Protein AF-0000000071204919 (afdb_homodimer)

Structure (mmCIF, N/CA/C/O backbone):
data_AF-0000000071204919-model_v1
#
loop_
_entity.id
_entity.type
_entity.pdbx_description
1 polymer 'L-ectoine synthase'
#
loop_
_atom_site.group_PDB
_atom_site.id
_atom_site.type_symbol
_atom_site.label_atom_id
_atom_site.label_alt_id
_atom_site.label_comp_id
_atom_site.label_asym_id
_atom_site.label_entity_id
_atom_site.label_seq_id
_atom_site.pdbx_PDB_ins_code
_atom_site.Cartn_x
_atom_site.Cartn_y
_atom_site.Cartn_z
_atom_site.occupancy
_atom_site.B_iso_or_equiv
_atom_site.auth_seq_id
_atom_site.auth_comp_id
_atom_site.auth_asym_id
_atom_site.auth_atom_id
_atom_site.pdbx_PDB_model_num
ATOM 1 N N . MET A 1 1 ? 8.969 9.312 12.5 1 87.88 1 MET A N 1
ATOM 2 C CA . MET A 1 1 ? 8.812 9.508 11.062 1 87.88 1 MET A CA 1
ATOM 3 C C . MET A 1 1 ? 9.93 8.812 10.289 1 87.88 1 MET A C 1
ATOM 5 O O . MET A 1 1 ? 11.094 8.875 10.68 1 87.88 1 MET A O 1
ATOM 9 N N . LYS A 1 2 ? 9.586 8.188 9.188 1 88.88 2 LYS A N 1
ATOM 10 C CA . LYS A 1 2 ? 10.539 7.559 8.281 1 88.88 2 LYS A CA 1
ATOM 11 C C . LYS A 1 2 ? 10.141 7.785 6.824 1 88.88 2 LYS A C 1
ATOM 13 O O . LYS A 1 2 ? 8.961 7.715 6.477 1 88.88 2 LYS A O 1
ATOM 18 N N . SER A 1 3 ? 11.172 8.094 6.016 1 92 3 SER A N 1
ATOM 19 C CA . SER A 1 3 ? 10.938 8.211 4.582 1 92 3 SER A CA 1
ATOM 20 C C . SER A 1 3 ? 11.883 7.305 3.795 1 92 3 SER A C 1
ATOM 22 O O . SER A 1 3 ? 13.047 7.129 4.172 1 92 3 SER A O 1
ATOM 24 N N . ARG A 1 4 ? 11.406 6.723 2.709 1 93.81 4 ARG A N 1
ATOM 25 C CA . ARG A 1 4 ? 12.203 5.875 1.824 1 93.81 4 ARG A CA 1
ATOM 26 C C . ARG A 1 4 ? 11.883 6.16 0.361 1 93.81 4 ARG A C 1
ATOM 28 O O . ARG A 1 4 ? 10.711 6.219 -0.025 1 93.81 4 ARG A O 1
ATOM 35 N N . ILE A 1 5 ? 12.945 6.289 -0.381 1 94.44 5 ILE A N 1
ATOM 36 C CA . ILE A 1 5 ? 12.812 6.473 -1.823 1 94.44 5 ILE A CA 1
ATOM 37 C C . ILE A 1 5 ? 13.172 5.176 -2.543 1 94.44 5 ILE A C 1
ATOM 39 O O . ILE A 1 5 ? 14.281 4.66 -2.389 1 94.44 5 ILE A O 1
ATOM 43 N N . LEU A 1 6 ? 12.234 4.742 -3.357 1 95.62 6 LEU A N 1
ATOM 44 C CA . LEU A 1 6 ? 12.352 3.43 -3.98 1 95.62 6 LEU A CA 1
ATOM 45 C C . LEU A 1 6 ? 13.672 3.303 -4.734 1 95.62 6 LEU A C 1
ATOM 47 O O . LEU A 1 6 ? 14.344 2.271 -4.648 1 95.62 6 LEU A O 1
ATOM 51 N N . SER A 1 7 ? 14.062 4.32 -5.5 1 94.31 7 SER A N 1
ATOM 52 C CA . SER A 1 7 ? 15.227 4.254 -6.383 1 94.31 7 SER A CA 1
ATOM 53 C C . SER A 1 7 ? 16.516 4.074 -5.59 1 94.31 7 SER A C 1
ATOM 55 O O . SER A 1 7 ? 17.547 3.699 -6.148 1 94.31 7 SER A O 1
ATOM 57 N N . GLU A 1 8 ? 16.484 4.359 -4.312 1 95.81 8 GLU A N 1
ATOM 58 C CA . GLU A 1 8 ? 17.672 4.289 -3.48 1 95.81 8 GLU A CA 1
ATOM 59 C C . GLU A 1 8 ? 17.766 2.945 -2.766 1 95.81 8 GLU A C 1
ATOM 61 O O . GLU A 1 8 ? 18.734 2.686 -2.049 1 95.81 8 GLU A O 1
ATOM 66 N N . LEU A 1 9 ? 16.812 2.104 -2.969 1 96.75 9 LEU A N 1
ATOM 67 C CA . LEU A 1 9 ? 16.75 0.825 -2.27 1 96.75 9 LEU A CA 1
ATOM 68 C C . LEU A 1 9 ? 17.281 -0.3 -3.152 1 96.75 9 LEU A C 1
ATOM 70 O O . LEU A 1 9 ? 17.094 -0.281 -4.371 1 96.75 9 LEU A O 1
ATOM 74 N N . PRO A 1 10 ? 17.953 -1.219 -2.568 1 97 10 PRO A N 1
ATOM 75 C CA . PRO A 1 10 ? 18.391 -2.385 -3.342 1 97 10 PRO A CA 1
ATOM 76 C C . PRO A 1 10 ? 17.234 -3.355 -3.633 1 97 10 PRO A C 1
ATOM 78 O O . PRO A 1 10 ? 16.203 -3.318 -2.957 1 97 10 PRO A O 1
ATOM 81 N N . ASP A 1 11 ? 17.438 -4.145 -4.637 1 97.31 11 ASP A N 1
ATOM 82 C CA . ASP A 1 11 ? 16.547 -5.281 -4.84 1 97.31 11 ASP A CA 1
ATOM 83 C C . ASP A 1 11 ? 16.859 -6.406 -3.855 1 97.31 11 ASP A C 1
ATOM 85 O O . ASP A 1 11 ? 18.016 -6.777 -3.676 1 97.31 11 ASP A O 1
ATOM 89 N N . GLU A 1 12 ? 15.867 -6.902 -3.229 1 97.69 12 GLU A N 1
ATOM 90 C CA . GLU A 1 12 ? 16.016 -7.992 -2.27 1 97.69 12 GLU A CA 1
ATOM 91 C C . GLU A 1 12 ? 14.898 -9.023 -2.424 1 97.69 12 GLU A C 1
ATOM 93 O O . GLU A 1 12 ? 13.82 -8.703 -2.936 1 97.69 12 GLU A O 1
ATOM 98 N N . GLN A 1 13 ? 15.227 -10.227 -1.982 1 97.88 13 GLN A N 1
ATOM 99 C CA . GLN A 1 13 ? 14.164 -11.227 -1.915 1 97.88 13 GLN A CA 1
ATOM 100 C C . GLN A 1 13 ? 13.109 -10.844 -0.882 1 97.88 13 GLN A C 1
ATOM 102 O O . GLN A 1 13 ? 13.445 -10.367 0.205 1 97.88 13 GLN A O 1
ATOM 107 N N . LEU A 1 14 ? 11.844 -11.07 -1.226 1 97.88 14 LEU A N 1
ATOM 108 C CA . LEU A 1 14 ? 10.75 -10.695 -0.336 1 97.88 14 LEU A CA 1
ATOM 109 C C . LEU A 1 14 ? 10.398 -11.844 0.607 1 97.88 14 LEU A C 1
ATOM 111 O O . LEU A 1 14 ? 9.539 -12.672 0.293 1 97.88 14 LEU A O 1
ATOM 115 N N . GLY A 1 15 ? 11.031 -11.75 1.775 1 96.12 15 GLY A N 1
ATOM 116 C CA . GLY A 1 15 ? 10.766 -12.781 2.766 1 96.12 15 GLY A CA 1
ATOM 117 C C . GLY A 1 15 ? 11.008 -14.188 2.246 1 96.12 15 GLY A C 1
ATOM 118 O O . GLY A 1 15 ? 12.086 -14.477 1.716 1 96.12 15 GLY A O 1
ATOM 119 N N . GLN A 1 16 ? 9.984 -14.977 2.447 1 96 16 GLN A N 1
ATOM 120 C CA . GLN A 1 16 ? 10.133 -16.375 2.082 1 96 16 GLN A CA 1
ATOM 121 C C . GLN A 1 16 ? 9.609 -16.641 0.673 1 96 16 GLN A C 1
ATOM 123 O O . GLN A 1 16 ? 9.445 -17.797 0.27 1 96 16 GLN A O 1
ATOM 128 N N . THR A 1 17 ? 9.25 -15.625 -0.072 1 96.75 17 THR A N 1
ATOM 129 C CA . THR A 1 17 ? 8.688 -15.797 -1.405 1 96.75 17 THR A CA 1
AT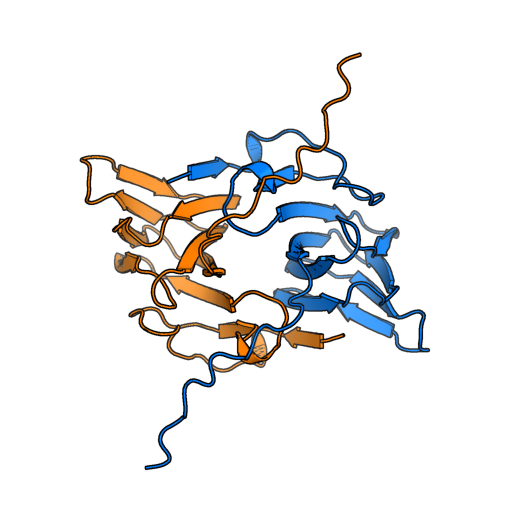OM 130 C C . THR A 1 17 ? 9.789 -15.906 -2.453 1 96.75 17 THR A C 1
ATOM 132 O O . THR A 1 17 ? 10.969 -15.734 -2.137 1 96.75 17 THR A O 1
ATOM 135 N N . THR A 1 18 ? 9.398 -16.156 -3.725 1 96 18 THR A N 1
ATOM 136 C CA . THR A 1 18 ? 10.328 -16.156 -4.852 1 96 18 THR A CA 1
ATOM 137 C C . THR A 1 18 ? 10.406 -14.773 -5.484 1 96 18 THR A C 1
ATOM 139 O O . THR A 1 18 ? 11.148 -14.562 -6.445 1 96 18 THR A O 1
ATOM 142 N N . LEU A 1 19 ? 9.656 -13.867 -4.996 1 97.62 19 LEU A N 1
ATOM 143 C CA . LEU A 1 19 ? 9.641 -12.516 -5.531 1 97.62 19 LEU A CA 1
ATOM 144 C C . LEU A 1 19 ? 10.852 -11.719 -5.043 1 97.62 19 LEU A C 1
ATOM 146 O O . LEU A 1 19 ? 11.336 -11.953 -3.934 1 97.62 19 LEU A O 1
ATOM 150 N N . SER A 1 20 ? 11.25 -10.852 -5.902 1 98 20 SER A N 1
ATOM 151 C CA . SER A 1 20 ? 12.281 -9.883 -5.535 1 98 20 SER A CA 1
ATOM 152 C C . SER A 1 20 ? 11.852 -8.469 -5.895 1 98 20 SER A C 1
ATOM 154 O O . SER A 1 20 ? 11.195 -8.25 -6.914 1 98 20 SER A O 1
ATOM 156 N N . GLY A 1 21 ? 12.234 -7.566 -5.055 1 98.19 21 GLY A N 1
ATOM 157 C CA . GLY A 1 21 ? 11.883 -6.172 -5.266 1 98.19 21 GLY A CA 1
ATOM 158 C C . GLY A 1 21 ? 12.492 -5.238 -4.238 1 98.19 21 GLY A C 1
ATOM 159 O O . GLY A 1 21 ? 13.562 -5.523 -3.691 1 98.19 21 GLY A O 1
ATOM 160 N N . LYS A 1 22 ? 11.977 -4.062 -4.16 1 98.06 22 LYS A N 1
ATOM 161 C CA . LYS A 1 22 ? 12.438 -3.018 -3.25 1 98.06 22 LYS A CA 1
ATOM 162 C C . LYS A 1 22 ? 11.594 -2.984 -1.979 1 98.06 22 LYS A C 1
ATOM 164 O O . LYS A 1 22 ? 10.383 -2.758 -2.037 1 98.06 22 LYS A O 1
ATOM 169 N N . ILE A 1 23 ? 12.258 -3.223 -0.839 1 97.69 23 ILE A N 1
ATOM 170 C CA . ILE A 1 23 ? 11.547 -3.305 0.43 1 97.69 23 ILE A CA 1
ATOM 171 C C . ILE A 1 23 ? 11.406 -1.909 1.035 1 97.69 23 ILE A C 1
ATOM 173 O O . ILE A 1 23 ? 12.414 -1.236 1.289 1 97.69 23 ILE A O 1
ATOM 177 N N . LEU A 1 24 ? 10.188 -1.534 1.206 1 96.75 24 LEU A N 1
ATOM 178 C CA . LEU A 1 24 ? 9.891 -0.193 1.694 1 96.75 24 LEU A CA 1
ATOM 179 C C . LEU A 1 24 ? 9.797 -0.176 3.217 1 96.75 24 LEU A C 1
ATOM 181 O O . LEU A 1 24 ? 10.25 0.774 3.859 1 96.75 24 LEU A O 1
ATOM 185 N N . THR A 1 25 ? 9.18 -1.183 3.814 1 94.12 25 THR A N 1
ATOM 186 C CA . THR A 1 25 ? 9.117 -1.328 5.266 1 94.12 25 THR A CA 1
ATOM 187 C C . THR A 1 25 ? 9.453 -2.758 5.68 1 94.12 25 THR A C 1
ATOM 189 O O . THR A 1 25 ? 9.062 -3.715 5.008 1 94.12 25 THR A O 1
ATOM 192 N N . PHE A 1 26 ? 10.227 -2.797 6.738 1 92.44 26 PHE A N 1
ATOM 193 C CA . PHE A 1 26 ? 10.523 -4.066 7.391 1 92.44 26 PHE A CA 1
ATOM 194 C C . PHE A 1 26 ? 9.656 -4.254 8.633 1 92.44 26 PHE A C 1
ATOM 196 O O . PHE A 1 26 ? 9.203 -3.279 9.227 1 92.44 26 PHE A O 1
ATOM 203 N N . LEU A 1 27 ? 9.438 -5.496 8.953 1 85.69 27 LEU A N 1
ATOM 204 C CA . LEU A 1 27 ? 8.703 -5.734 10.195 1 85.69 27 LEU A CA 1
ATOM 205 C C . LEU A 1 27 ? 9.43 -5.113 11.383 1 85.69 27 LEU A C 1
ATOM 207 O O . LEU A 1 27 ? 8.789 -4.645 12.328 1 85.69 27 LEU A O 1
ATOM 211 N N . GLU A 1 28 ? 10.711 -5.039 11.266 1 85.75 28 GLU A N 1
ATOM 212 C CA . GLU A 1 28 ? 11.547 -4.5 12.336 1 85.75 28 GLU A CA 1
ATOM 213 C C . GLU A 1 28 ? 11.398 -2.984 12.445 1 85.75 28 GLU A C 1
ATOM 215 O O . GLU A 1 28 ? 11.828 -2.383 13.43 1 85.75 28 GLU A O 1
ATOM 220 N N . ASP A 1 29 ? 10.781 -2.354 11.453 1 86.44 29 ASP A N 1
ATOM 221 C CA . ASP A 1 29 ? 10.547 -0.915 11.508 1 86.44 29 ASP A CA 1
ATOM 222 C C . ASP A 1 29 ? 9.469 -0.577 12.539 1 86.44 29 ASP A C 1
ATOM 224 O O . ASP A 1 29 ? 9.242 0.596 12.852 1 86.44 29 ASP A O 1
ATOM 228 N N . ASN A 1 30 ? 8.719 -1.562 13.008 1 82.81 30 ASN A N 1
ATOM 229 C CA . ASN A 1 30 ? 7.699 -1.442 14.047 1 82.81 30 ASN A CA 1
ATOM 230 C C . ASN A 1 30 ? 6.539 -0.559 13.594 1 82.81 30 ASN A C 1
ATOM 232 O O . ASN A 1 30 ? 6.016 0.233 14.383 1 82.81 30 ASN A O 1
ATOM 236 N N . VAL A 1 31 ? 6.277 -0.653 12.297 1 85.62 31 VAL A N 1
ATOM 237 C CA . VAL A 1 31 ? 5.137 0.08 11.758 1 85.62 31 VAL A CA 1
ATOM 238 C C . VAL A 1 31 ? 3.922 -0.844 11.672 1 85.62 31 VAL A C 1
ATOM 240 O O . VAL A 1 31 ? 2.805 -0.388 11.422 1 85.62 31 VAL A O 1
ATOM 243 N N . GLY A 1 32 ? 4.152 -2.115 11.805 1 82.5 32 GLY A N 1
ATOM 244 C CA . GLY A 1 32 ? 3.027 -3.033 11.914 1 82.5 32 GLY A CA 1
ATOM 245 C C . GLY A 1 32 ? 2.82 -3.873 10.664 1 82.5 32 GLY A C 1
ATOM 246 O O . GLY A 1 32 ? 1.934 -4.727 10.625 1 82.5 32 GLY A O 1
ATOM 247 N N . PHE A 1 33 ? 3.6 -3.611 9.68 1 89.75 33 PHE A N 1
ATOM 248 C CA . PHE A 1 33 ? 3.459 -4.387 8.453 1 89.75 33 PHE A CA 1
ATOM 249 C C . PHE A 1 33 ? 4.75 -4.352 7.641 1 89.75 33 PHE A C 1
ATOM 251 O O . PHE A 1 33 ? 5.668 -3.596 7.961 1 89.75 33 PHE A O 1
ATOM 258 N N . PHE A 1 34 ? 4.895 -5.266 6.77 1 93.25 34 PHE A N 1
ATOM 259 C CA . PHE A 1 34 ? 5.914 -5.293 5.723 1 93.25 34 PHE A CA 1
ATOM 260 C C . PHE A 1 34 ? 5.344 -4.789 4.402 1 93.25 34 PHE A C 1
ATOM 262 O O . PHE A 1 34 ? 4.203 -5.105 4.051 1 93.25 34 PHE A O 1
ATOM 269 N N . GLU A 1 35 ? 6.059 -4.047 3.664 1 96.88 35 GLU A N 1
ATOM 270 C CA . GLU A 1 35 ? 5.648 -3.562 2.348 1 96.88 35 GLU A CA 1
ATOM 271 C C . GLU A 1 35 ? 6.82 -3.559 1.371 1 96.88 35 GLU A C 1
ATOM 273 O O . GLU A 1 35 ? 7.93 -3.158 1.727 1 96.88 35 GLU A O 1
ATOM 278 N N . ALA A 1 36 ? 6.586 -3.936 0.14 1 98.25 36 ALA A N 1
ATOM 279 C CA . ALA A 1 36 ? 7.598 -3.92 -0.913 1 98.25 36 ALA A CA 1
ATOM 280 C C . ALA A 1 36 ? 6.965 -3.656 -2.277 1 98.25 36 ALA A C 1
ATOM 282 O O . ALA A 1 36 ? 5.789 -3.957 -2.49 1 98.25 36 ALA A O 1
ATOM 283 N N . GLN A 1 37 ? 7.703 -3.057 -3.113 1 98.12 37 GLN A N 1
ATOM 284 C CA . GLN A 1 37 ? 7.328 -2.959 -4.52 1 98.12 37 GLN A CA 1
ATOM 285 C C . GLN A 1 37 ? 8.133 -3.934 -5.375 1 98.12 37 GLN A C 1
ATOM 287 O O . GLN A 1 37 ? 9.336 -4.109 -5.152 1 98.12 37 GLN A O 1
ATOM 292 N N . PHE A 1 38 ? 7.523 -4.551 -6.352 1 98.44 38 PHE A N 1
ATOM 293 C CA . PHE A 1 38 ? 8.234 -5.434 -7.27 1 98.44 38 PHE A CA 1
ATOM 294 C C . PHE A 1 38 ? 7.676 -5.312 -8.68 1 98.44 38 PHE A C 1
ATOM 296 O O . PHE A 1 38 ? 6.555 -4.836 -8.875 1 98.44 38 PHE A O 1
ATOM 303 N N . LEU A 1 39 ? 8.484 -5.68 -9.617 1 98.12 39 LEU A N 1
ATOM 304 C CA . LEU A 1 39 ? 8.156 -5.602 -11.031 1 98.12 39 L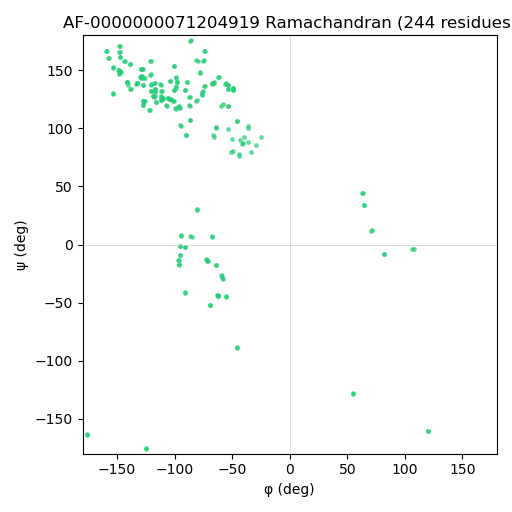EU A CA 1
ATOM 305 C C . LEU A 1 39 ? 8.141 -6.988 -11.664 1 98.12 39 LEU A C 1
ATOM 307 O O . LEU A 1 39 ? 9.023 -7.805 -11.406 1 98.12 39 LEU A O 1
ATOM 311 N N . LEU A 1 40 ? 7.098 -7.23 -12.375 1 98.44 40 LEU A N 1
ATOM 312 C CA . LEU A 1 40 ? 7.035 -8.43 -13.203 1 98.44 40 LEU A CA 1
ATOM 313 C C . LEU A 1 40 ? 7.105 -8.07 -14.688 1 98.44 40 LEU A C 1
ATOM 315 O O . LEU A 1 40 ? 6.32 -7.25 -15.164 1 98.44 40 LEU A O 1
ATOM 319 N N . GLU A 1 41 ? 8.055 -8.688 -15.359 1 98.31 41 GLU A N 1
ATOM 320 C CA . GLU A 1 41 ? 8.102 -8.523 -16.812 1 98.31 41 GLU A CA 1
ATOM 321 C C . GLU A 1 41 ? 7.102 -9.453 -17.5 1 98.31 41 GLU A C 1
ATOM 323 O O . GLU A 1 41 ? 6.723 -10.484 -16.938 1 98.31 41 GLU A O 1
ATOM 328 N N . LYS A 1 42 ? 6.816 -9.023 -18.688 1 98.38 42 LYS A N 1
ATOM 329 C CA . LYS A 1 42 ? 5.891 -9.844 -19.469 1 98.38 42 LYS A CA 1
ATOM 330 C C . LYS A 1 42 ? 6.312 -11.312 -19.453 1 98.38 42 LYS A C 1
ATOM 332 O O . LYS A 1 42 ? 7.496 -11.625 -19.594 1 98.38 42 LYS A O 1
ATOM 337 N N . ASP A 1 43 ? 5.363 -12.195 -19.203 1 98.38 43 ASP A N 1
ATOM 338 C CA . ASP A 1 43 ? 5.449 -13.648 -19.281 1 98.38 43 ASP A CA 1
ATOM 339 C C . ASP A 1 43 ? 6.074 -14.227 -18.016 1 98.38 43 ASP A C 1
ATOM 341 O O . ASP A 1 43 ? 6.125 -15.445 -17.828 1 98.38 43 ASP A O 1
ATOM 345 N N . GLN A 1 44 ? 6.59 -13.414 -17.125 1 98.12 44 GLN A N 1
ATOM 346 C CA . GLN A 1 44 ? 7.07 -13.922 -15.836 1 98.12 44 GLN A CA 1
ATOM 347 C C . GLN A 1 44 ? 5.914 -14.43 -14.977 1 98.12 44 GLN A C 1
ATOM 349 O O . GLN A 1 44 ? 4.848 -13.812 -14.938 1 98.12 44 GLN A O 1
ATOM 354 N N . SER A 1 45 ? 6.188 -15.531 -14.344 1 97.75 45 SER A N 1
ATOM 355 C CA . SER A 1 45 ? 5.195 -16.141 -13.469 1 97.75 45 SER A CA 1
ATOM 356 C C . SER A 1 45 ? 5.785 -16.453 -12.094 1 97.75 45 SER A C 1
ATOM 358 O O . SER A 1 45 ? 6.965 -16.781 -11.984 1 97.75 45 SER A O 1
ATOM 360 N N . HIS A 1 46 ? 4.949 -16.312 -11.07 1 97.88 46 HIS A N 1
ATOM 361 C CA . HIS A 1 46 ? 5.352 -16.594 -9.695 1 97.88 46 HIS A CA 1
ATOM 362 C C . HIS A 1 46 ? 4.18 -17.125 -8.883 1 97.88 46 HIS A C 1
ATOM 364 O O . HIS A 1 46 ? 3.023 -16.812 -9.164 1 97.88 46 HIS A O 1
ATOM 370 N N . ASP A 1 47 ? 4.52 -17.953 -7.938 1 96.44 47 ASP A N 1
ATOM 371 C CA . ASP A 1 47 ? 3.539 -18.266 -6.902 1 96.44 47 ASP A CA 1
ATOM 372 C C . ASP A 1 47 ? 3.373 -17.109 -5.926 1 96.44 47 ASP A C 1
ATOM 374 O O . ASP A 1 47 ? 4.355 -16.484 -5.531 1 96.44 47 ASP A O 1
ATOM 378 N N . LEU A 1 48 ? 2.066 -16.844 -5.598 1 97 48 LEU A N 1
ATOM 379 C CA . LEU A 1 48 ? 1.777 -15.875 -4.543 1 97 48 LEU A CA 1
ATOM 380 C C . LEU A 1 48 ? 1.562 -16.578 -3.207 1 97 48 LEU A C 1
ATOM 382 O O . LEU A 1 48 ? 0.519 -17.203 -2.988 1 97 48 LEU A O 1
ATOM 386 N N . THR A 1 49 ? 2.625 -16.484 -2.385 1 96 49 THR A N 1
ATOM 387 C CA . THR A 1 49 ? 2.602 -17.047 -1.033 1 96 49 THR A CA 1
ATOM 388 C C . THR A 1 49 ? 2.867 -15.953 0 1 96 49 THR A C 1
ATOM 390 O O . THR A 1 49 ? 3.383 -14.883 -0.335 1 96 49 THR A O 1
ATOM 393 N N . PRO A 1 50 ? 2.422 -16.219 1.249 1 95.38 50 PRO A N 1
ATOM 394 C CA . PRO A 1 50 ? 2.719 -15.195 2.254 1 95.38 50 PRO A CA 1
ATOM 395 C C . PRO A 1 50 ? 4.203 -14.844 2.316 1 95.38 50 PRO A C 1
ATOM 397 O O . PRO A 1 50 ? 5.059 -15.727 2.244 1 95.38 50 PRO A O 1
ATOM 400 N N . VAL A 1 51 ? 4.484 -13.508 2.418 1 96.25 51 VAL A N 1
ATOM 401 C CA . VAL A 1 51 ? 5.867 -13.07 2.568 1 96.25 51 VAL A CA 1
ATOM 402 C C . VAL A 1 51 ? 6.449 -13.625 3.865 1 96.25 51 VAL A C 1
ATOM 404 O O . VAL A 1 51 ? 7.613 -14.031 3.906 1 96.25 51 VAL A O 1
ATOM 407 N N . TYR A 1 52 ? 5.672 -13.555 4.879 1 94.44 52 TYR A N 1
ATOM 408 C CA . TYR A 1 52 ? 5.973 -14.164 6.168 1 94.44 52 TYR A CA 1
ATOM 409 C C . TYR A 1 52 ? 4.895 -15.164 6.562 1 94.44 52 TYR A C 1
ATOM 411 O O . TYR A 1 52 ? 3.711 -14.953 6.293 1 94.44 52 TYR A O 1
ATOM 419 N N . GLN A 1 53 ? 5.344 -16.172 7.219 1 93.5 53 GLN A N 1
ATOM 420 C CA . GLN A 1 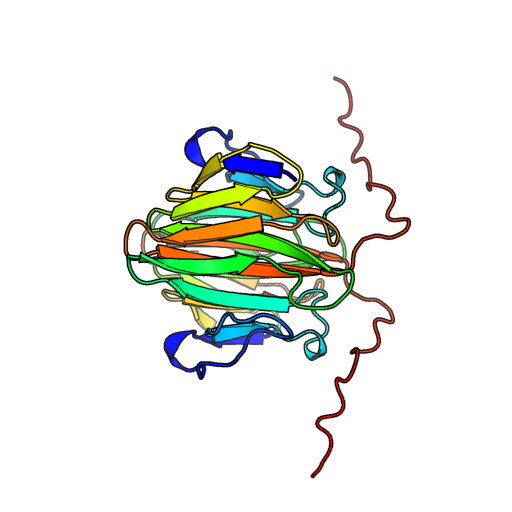53 ? 4.414 -17.234 7.613 1 93.5 53 GLN A CA 1
ATOM 421 C C . GLN A 1 53 ? 3.227 -16.656 8.383 1 93.5 53 GLN A C 1
ATOM 423 O O . GLN A 1 53 ? 3.398 -15.805 9.258 1 93.5 53 GLN A O 1
ATOM 428 N N . ASP A 1 54 ? 1.97 -17.047 8.07 1 91.56 54 ASP A N 1
ATOM 429 C CA . ASP A 1 54 ? 0.701 -16.766 8.727 1 91.56 54 ASP A CA 1
ATOM 430 C C . ASP A 1 54 ? 0.298 -15.297 8.523 1 91.56 54 ASP A C 1
ATOM 432 O O . ASP A 1 54 ? -0.562 -14.781 9.242 1 91.56 54 ASP A O 1
ATOM 436 N N . HIS A 1 55 ? 0.977 -14.68 7.648 1 93.31 55 HIS A N 1
ATOM 437 C CA . HIS A 1 55 ? 0.593 -13.312 7.312 1 93.31 55 HIS A CA 1
ATOM 438 C C . HIS A 1 55 ? -0.421 -13.289 6.176 1 93.31 55 HIS A C 1
ATOM 440 O O . HIS A 1 55 ? -0.332 -14.086 5.242 1 93.31 55 HIS A O 1
ATOM 446 N N . ASN A 1 56 ? -1.431 -12.391 6.285 1 92.88 56 ASN A N 1
ATOM 447 C CA . ASN A 1 56 ? -2.143 -12 5.074 1 92.88 56 ASN A CA 1
ATOM 448 C C . ASN A 1 56 ? -1.213 -11.312 4.074 1 92.88 56 ASN A C 1
ATOM 450 O O . ASN A 1 56 ? -0.267 -10.633 4.469 1 92.88 56 ASN A O 1
ATOM 454 N N . HIS A 1 57 ? -1.411 -11.531 2.834 1 95.19 57 HIS A N 1
ATOM 455 C CA . HIS A 1 57 ? -0.619 -10.867 1.805 1 95.19 57 HIS A CA 1
ATOM 456 C C . HIS A 1 57 ? -1.514 -10.195 0.772 1 95.19 57 HIS A C 1
ATOM 458 O O . HIS A 1 57 ? -2.316 -10.852 0.111 1 95.19 57 HIS A O 1
ATOM 464 N N . ILE A 1 58 ? -1.369 -8.883 0.638 1 96 58 ILE A N 1
ATOM 465 C CA . ILE A 1 58 ? -2.236 -8.008 -0.142 1 96 58 ILE A CA 1
ATOM 466 C C . ILE A 1 58 ? -1.436 -7.363 -1.271 1 96 58 ILE A C 1
ATOM 468 O O . ILE A 1 58 ? -0.368 -6.789 -1.036 1 96 58 ILE A O 1
ATOM 472 N N . TYR A 1 59 ? -1.923 -7.477 -2.48 1 97.5 59 TYR A N 1
ATOM 473 C CA . TYR A 1 59 ? -1.254 -6.945 -3.664 1 97.5 59 TYR A CA 1
ATOM 474 C C . TYR A 1 59 ? -2.039 -5.781 -4.258 1 97.5 59 TYR A C 1
ATOM 476 O O . TYR A 1 59 ? -3.271 -5.824 -4.316 1 97.5 59 TYR A O 1
ATOM 484 N N . TYR A 1 60 ? -1.402 -4.789 -4.527 1 97.75 60 TYR A N 1
ATOM 485 C CA . TYR A 1 60 ? -1.969 -3.674 -5.277 1 97.75 60 TYR A CA 1
ATOM 486 C C . TYR A 1 60 ? -1.251 -3.494 -6.613 1 97.75 60 TYR A C 1
ATOM 488 O O . TYR A 1 60 ? -0.031 -3.314 -6.648 1 97.75 60 TYR A O 1
ATOM 496 N N . CYS A 1 61 ? -1.952 -3.539 -7.711 1 98.06 61 CYS A N 1
ATOM 497 C CA . CYS A 1 61 ? -1.396 -3.311 -9.039 1 98.06 61 CYS A CA 1
ATOM 498 C C . CYS A 1 61 ? -1.394 -1.825 -9.383 1 98.06 61 CYS A C 1
ATOM 500 O O . CYS A 1 61 ? -2.447 -1.24 -9.633 1 98.06 61 CYS A O 1
ATOM 502 N N . ILE A 1 62 ? -0.238 -1.276 -9.367 1 96.62 62 ILE A N 1
ATOM 503 C CA . ILE A 1 62 ? -0.105 0.137 -9.703 1 96.62 62 ILE A CA 1
ATOM 504 C C . ILE A 1 62 ? -0.381 0.343 -11.188 1 96.62 62 ILE A C 1
ATOM 506 O O . ILE A 1 62 ? -1.185 1.2 -11.562 1 96.62 62 ILE A O 1
ATOM 510 N N . ASN A 1 63 ? 0.276 -0.395 -11.953 1 96.12 63 ASN A N 1
ATOM 511 C CA . ASN A 1 63 ? 0.079 -0.392 -13.398 1 96.12 63 ASN A CA 1
ATOM 512 C C . ASN A 1 63 ? 0.468 -1.73 -14.016 1 96.12 63 ASN A C 1
ATOM 514 O O . ASN A 1 63 ? 1.357 -2.418 -13.516 1 96.12 63 ASN A O 1
ATOM 518 N N . GLY A 1 64 ? -0.188 -2.023 -15.133 1 97.81 64 GLY A N 1
ATOM 519 C CA . GLY A 1 64 ? 0.111 -3.236 -15.875 1 97.81 64 GLY A CA 1
ATOM 520 C C . GLY A 1 64 ? -1.085 -4.16 -16.016 1 97.81 64 GLY A C 1
ATOM 521 O O . GLY A 1 64 ? -2.229 -3.701 -16.047 1 97.81 64 GLY A O 1
ATOM 522 N N . LYS A 1 65 ? -0.742 -5.406 -16.312 1 98.44 65 LYS A N 1
ATOM 523 C CA . LYS A 1 65 ? -1.733 -6.453 -16.547 1 98.44 65 LYS A CA 1
ATOM 524 C C . LYS A 1 65 ? -1.163 -7.832 -16.234 1 98.44 65 LYS A C 1
ATOM 526 O O . LYS A 1 65 ? -0.067 -8.172 -16.672 1 98.44 65 LYS A O 1
ATOM 531 N N . ALA A 1 66 ? -1.938 -8.57 -15.43 1 98.44 66 ALA A N 1
ATOM 532 C CA . ALA A 1 66 ? -1.47 -9.906 -15.062 1 98.44 66 ALA A CA 1
ATOM 533 C C . ALA A 1 66 ? -2.643 -10.859 -14.859 1 98.44 66 ALA A C 1
ATOM 535 O O . ALA A 1 66 ? -3.725 -10.438 -14.438 1 98.44 66 ALA A O 1
ATOM 536 N N . SER A 1 67 ? -2.402 -12.062 -15.172 1 97.5 67 SER A N 1
ATOM 537 C CA . SER A 1 67 ? -3.367 -13.117 -14.883 1 97.5 67 SER A CA 1
ATOM 538 C C . SER A 1 67 ? -3.1 -13.742 -13.516 1 97.5 67 SER A C 1
ATOM 540 O O . SER A 1 67 ? -1.952 -14.039 -13.18 1 97.5 67 SER A O 1
ATOM 542 N N . VAL A 1 68 ? -4.199 -13.906 -12.695 1 97.06 68 VAL A N 1
ATOM 543 C CA . VAL A 1 68 ? -4.082 -14.547 -11.391 1 97.06 68 VAL A CA 1
ATOM 544 C C . VAL A 1 68 ? -4.949 -15.805 -11.344 1 97.06 68 VAL A C 1
ATOM 546 O O . VAL A 1 68 ? -6.125 -15.766 -11.703 1 97.06 68 VAL A O 1
ATOM 549 N N . LYS A 1 69 ? -4.34 -16.859 -10.961 1 95.69 69 LYS A N 1
ATOM 550 C CA . LYS A 1 69 ? -5.047 -18.109 -10.758 1 95.69 69 LYS A CA 1
ATOM 551 C C . LYS A 1 69 ? -5.082 -18.5 -9.281 1 95.69 69 LYS A C 1
ATOM 553 O O . LYS A 1 69 ? -4.043 -18.547 -8.625 1 95.69 69 LYS A O 1
ATOM 558 N N . ILE A 1 70 ? -6.379 -18.797 -8.789 1 91.38 70 ILE A N 1
ATOM 559 C CA . ILE A 1 70 ? -6.535 -19.234 -7.406 1 91.38 70 ILE A CA 1
ATOM 560 C C . ILE A 1 70 ? -6.602 -20.75 -7.355 1 91.38 70 ILE A C 1
ATOM 562 O O . ILE A 1 70 ? -7.414 -21.375 -8.047 1 91.38 70 ILE A O 1
ATOM 566 N N . ASP A 1 71 ? -5.66 -21.391 -6.688 1 82 71 ASP A N 1
ATOM 567 C CA . ASP A 1 71 ? -5.523 -22.859 -6.695 1 82 71 ASP A CA 1
ATOM 568 C C . ASP A 1 71 ? -6.754 -23.516 -6.094 1 82 71 ASP A C 1
ATOM 570 O O . ASP A 1 71 ? -7.215 -24.547 -6.59 1 82 71 ASP A O 1
ATOM 574 N N . GLN A 1 72 ? -7.289 -23.078 -5.023 1 68.31 72 GLN A N 1
ATOM 575 C CA . GLN A 1 72 ? -8.422 -23.781 -4.43 1 68.31 72 GLN A CA 1
ATOM 576 C C . GLN A 1 72 ? -9.656 -23.688 -5.328 1 68.31 72 GLN A C 1
ATOM 578 O O . GLN A 1 72 ? -10.641 -24.391 -5.098 1 68.31 72 GLN A O 1
ATOM 583 N N . GLY A 1 73 ? -9.406 -23.125 -6.5 1 65.94 73 GLY A N 1
ATOM 584 C CA . GLY A 1 73 ? -10.547 -23.062 -7.402 1 65.94 73 GLY A CA 1
ATOM 585 C C . GLY A 1 73 ? -10.148 -22.891 -8.852 1 65.94 73 GLY A C 1
ATOM 586 O O . GLY A 1 73 ? -8.984 -23.047 -9.211 1 65.94 73 GLY A O 1
ATOM 587 N N . ASP A 1 74 ? -11.031 -23.094 -9.672 1 67.62 74 ASP A N 1
ATOM 588 C CA . ASP A 1 74 ? -10.867 -22.859 -11.102 1 67.62 74 ASP A CA 1
ATOM 589 C C . ASP A 1 74 ? -11.039 -21.375 -11.43 1 67.62 74 ASP A C 1
ATOM 591 O O . ASP A 1 74 ? -11.328 -21.016 -12.57 1 67.62 74 ASP A O 1
ATOM 595 N N . ASN A 1 75 ? -10.688 -20.594 -10.453 1 85.19 75 ASN A N 1
ATOM 596 C CA . ASN A 1 75 ? -10.945 -19.188 -10.695 1 85.19 75 ASN A CA 1
ATOM 597 C C . ASN A 1 75 ? -9.695 -18.453 -11.164 1 85.19 75 ASN A C 1
ATOM 599 O O . ASN A 1 75 ? -8.617 -18.625 -10.602 1 85.19 75 ASN A O 1
ATOM 603 N N . GLN A 1 76 ? -9.836 -18 -12.344 1 91.12 76 GLN A N 1
ATOM 604 C CA . GLN A 1 76 ? -8.82 -17.125 -12.938 1 91.12 76 GLN A CA 1
ATOM 605 C C . GLN A 1 76 ? -9.398 -15.75 -13.25 1 91.12 76 GLN A C 1
ATOM 607 O O . GLN A 1 76 ? -10.531 -15.633 -13.719 1 91.12 76 GLN A O 1
ATOM 612 N N . PHE A 1 77 ? -8.625 -14.758 -12.969 1 93.5 77 PHE A N 1
ATOM 613 C CA . PHE A 1 77 ? -9.047 -13.406 -13.305 1 93.5 77 PHE A CA 1
ATOM 614 C C . PHE A 1 77 ? -7.848 -12.539 -13.664 1 93.5 77 PHE A C 1
ATOM 616 O O . PHE A 1 77 ? -6.699 -12.938 -13.453 1 93.5 77 PHE A O 1
ATOM 623 N N . THR A 1 78 ? -8.164 -11.406 -14.258 1 96 78 THR A N 1
ATOM 624 C CA . THR A 1 78 ? -7.125 -10.492 -14.711 1 96 78 THR A CA 1
ATOM 625 C C . THR A 1 78 ? -6.996 -9.312 -13.75 1 96 78 THR A C 1
ATOM 627 O O . THR A 1 78 ? -7.992 -8.68 -13.398 1 96 78 THR A O 1
ATOM 630 N N . LEU A 1 79 ? -5.805 -9.133 -13.281 1 96.38 79 LEU A N 1
ATOM 631 C CA . LEU A 1 79 ? -5.449 -7.949 -12.508 1 96.38 79 LEU A CA 1
ATOM 632 C C . LEU A 1 79 ? -5 -6.816 -13.422 1 96.38 79 LEU A C 1
ATOM 634 O O . LEU A 1 79 ? -4.145 -7.012 -14.289 1 96.38 79 LEU A O 1
ATOM 638 N N . THR A 1 80 ? -5.621 -5.621 -13.273 1 96.81 80 THR A N 1
ATOM 639 C CA . THR A 1 80 ? -5.273 -4.465 -14.094 1 96.81 80 THR A CA 1
ATOM 640 C C . THR A 1 80 ? -4.902 -3.273 -13.219 1 96.81 80 THR A C 1
ATOM 642 O O . THR A 1 80 ? -4.801 -3.404 -11.992 1 96.81 80 THR A O 1
ATOM 645 N N . ASP A 1 81 ? -4.645 -2.096 -13.812 1 96.12 81 ASP A N 1
ATOM 646 C CA . ASP A 1 81 ? -4.262 -0.897 -13.07 1 96.12 81 ASP A CA 1
ATOM 647 C C . ASP A 1 81 ? -5.211 -0.646 -11.898 1 96.12 81 ASP A C 1
ATOM 649 O O . ASP A 1 81 ? -6.43 -0.753 -12.055 1 96.12 81 ASP A O 1
ATOM 653 N N . ASN A 1 82 ? -4.559 -0.349 -10.828 1 95.94 82 ASN A N 1
ATOM 654 C CA . ASN A 1 82 ? -5.328 0.138 -9.688 1 95.94 82 ASN A CA 1
ATOM 655 C C . ASN A 1 82 ? -6.305 -0.92 -9.18 1 95.94 82 ASN A C 1
ATOM 657 O O . ASN A 1 82 ? -7.484 -0.634 -8.969 1 95.94 82 ASN A O 1
ATOM 661 N N . THR A 1 83 ? -5.859 -2.113 -9.07 1 96 83 THR A N 1
ATOM 662 C CA . THR A 1 83 ? -6.629 -3.229 -8.531 1 96 83 THR A CA 1
ATOM 663 C C . THR A 1 83 ? -5.941 -3.822 -7.305 1 96 83 THR A C 1
ATOM 665 O O . THR A 1 83 ? -4.723 -4.008 -7.297 1 96 83 THR A O 1
ATOM 668 N N . LEU A 1 84 ? -6.762 -4.02 -6.234 1 97 84 LEU A N 1
ATOM 669 C CA . LEU A 1 84 ? -6.266 -4.664 -5.023 1 97 84 LEU A CA 1
ATOM 670 C C . LEU A 1 84 ? -6.688 -6.129 -4.973 1 97 84 LEU A C 1
ATOM 672 O O . LEU A 1 84 ? -7.836 -6.457 -5.285 1 97 84 LEU A O 1
ATOM 676 N N . LEU A 1 85 ? -5.738 -6.969 -4.66 1 96.25 85 LEU A N 1
ATOM 677 C CA . LEU A 1 85 ? -5.98 -8.383 -4.398 1 96.25 85 LEU A CA 1
ATOM 678 C C . LEU A 1 85 ? -5.5 -8.766 -3 1 96.25 85 LEU A C 1
ATOM 680 O O . LEU A 1 85 ? -4.312 -8.648 -2.693 1 96.25 85 LEU A O 1
ATOM 684 N N . ALA A 1 86 ? -6.465 -9.164 -2.127 1 94.5 86 ALA A N 1
ATOM 685 C CA . ALA A 1 86 ? -6.133 -9.609 -0.775 1 94.5 86 ALA A CA 1
ATOM 686 C C . ALA A 1 86 ? -6.266 -11.125 -0.647 1 94.5 86 ALA A C 1
ATOM 688 O O . ALA A 1 86 ? -7.297 -11.695 -1.007 1 94.5 86 ALA A O 1
ATOM 689 N N . LEU A 1 87 ? -5.176 -11.695 -0.181 1 93.88 87 LEU A N 1
ATOM 690 C CA . LEU A 1 87 ? -5.141 -13.141 -0.002 1 93.88 87 LEU A CA 1
ATOM 691 C C . LEU A 1 87 ? -4.867 -13.5 1.454 1 93.88 87 LEU A C 1
ATOM 693 O O . LEU A 1 87 ? -4.047 -12.859 2.113 1 93.88 87 LEU A O 1
ATOM 697 N N . SER A 1 88 ? -5.613 -14.531 1.982 1 91.81 88 SER A N 1
ATOM 698 C CA . SER A 1 88 ? -5.34 -15.07 3.312 1 91.81 88 SER A CA 1
ATOM 699 C C . SER A 1 88 ? -4.074 -15.914 3.318 1 91.81 88 SER A C 1
ATOM 701 O O . SER A 1 88 ? -3.574 -16.297 2.26 1 91.81 88 SER A O 1
ATOM 703 N N . PRO A 1 89 ? -3.592 -16.203 4.547 1 92.12 89 PRO A N 1
ATOM 704 C CA . PRO A 1 89 ? -2.361 -16.984 4.637 1 92.12 89 PRO A CA 1
ATOM 705 C C . PRO A 1 89 ? -2.49 -18.359 3.979 1 92.12 89 PRO A C 1
ATOM 707 O O . PRO A 1 89 ? -1.495 -18.922 3.508 1 92.12 89 PRO A O 1
ATOM 710 N N . SER A 1 90 ? -3.635 -18.844 3.93 1 91.62 90 SER A N 1
ATOM 711 C CA . SER A 1 90 ? -3.811 -20.219 3.461 1 91.62 90 SER A CA 1
ATOM 712 C C . SER A 1 90 ? -4.148 -20.25 1.975 1 91.62 90 SER A C 1
ATOM 714 O O . SER A 1 90 ? -4.195 -21.328 1.37 1 91.62 90 SER A O 1
ATOM 716 N N . THR A 1 91 ? -4.398 -19.078 1.437 1 89.88 91 THR A N 1
ATOM 717 C CA . THR A 1 91 ? -4.785 -19.047 0.031 1 89.88 91 THR A CA 1
ATOM 718 C C . THR A 1 91 ? -3.561 -19.156 -0.871 1 89.88 91 THR A C 1
ATOM 720 O O . THR A 1 91 ? -2.623 -18.359 -0.747 1 89.88 91 THR A O 1
ATOM 723 N N . LYS A 1 92 ? -3.586 -20.125 -1.735 1 84.75 92 LYS A N 1
ATOM 724 C CA . LYS A 1 92 ? -2.545 -20.281 -2.746 1 84.75 92 LYS A CA 1
ATOM 725 C C . LYS A 1 92 ? -2.986 -19.703 -4.086 1 84.75 92 LYS A C 1
ATOM 727 O O . LYS A 1 92 ? -4.125 -19.906 -4.512 1 84.75 92 LYS A O 1
ATOM 732 N N . ALA A 1 93 ? -2.105 -18.969 -4.691 1 9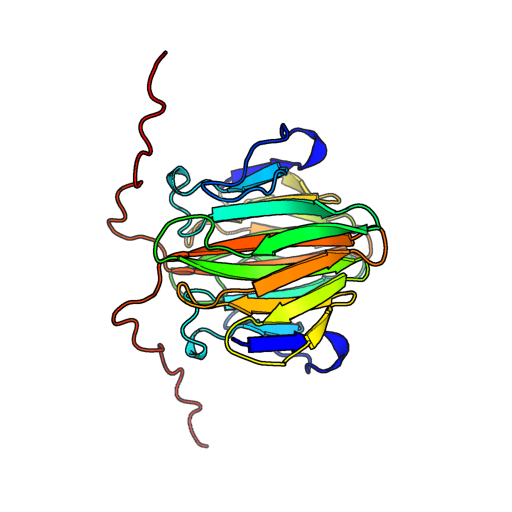5.31 93 ALA A N 1
ATOM 733 C CA . ALA A 1 93 ? -2.387 -18.375 -5.996 1 95.31 93 ALA A CA 1
ATOM 734 C C . ALA A 1 93 ? -1.119 -18.281 -6.84 1 95.31 93 ALA A C 1
ATOM 736 O O . ALA A 1 93 ? -0.018 -18.531 -6.348 1 95.31 93 ALA A O 1
ATOM 737 N N . SER A 1 94 ? -1.328 -18.125 -8.102 1 96.38 94 SER A N 1
ATOM 738 C CA . SER A 1 94 ? -0.226 -17.828 -9.008 1 96.38 94 SER A CA 1
ATOM 739 C C . SER A 1 94 ? -0.547 -16.609 -9.875 1 96.38 94 SER A C 1
ATOM 741 O O . SER A 1 94 ? -1.716 -16.344 -10.156 1 96.38 94 SER A O 1
ATOM 743 N N . ILE A 1 95 ? 0.493 -15.953 -10.227 1 97.62 95 ILE A N 1
ATOM 744 C CA . ILE A 1 95 ? 0.337 -14.758 -11.047 1 97.62 95 ILE A CA 1
ATOM 745 C C . ILE A 1 95 ? 1.2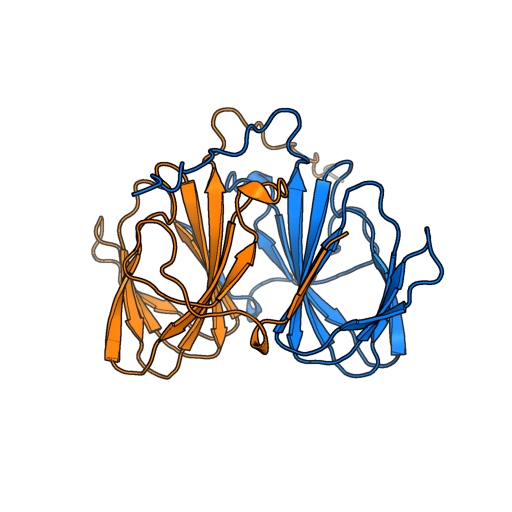29 -14.859 -12.289 1 97.62 95 ILE A C 1
ATOM 747 O O . ILE A 1 95 ? 2.367 -15.328 -12.203 1 97.62 95 ILE A O 1
ATOM 751 N N . THR A 1 96 ? 0.699 -14.477 -13.422 1 98.31 96 THR A N 1
ATOM 752 C CA . THR A 1 96 ? 1.446 -14.383 -14.672 1 98.31 96 THR A CA 1
ATOM 753 C C . THR A 1 96 ? 1.263 -13.008 -15.305 1 98.31 96 THR A C 1
ATOM 755 O O . THR A 1 96 ? 0.138 -12.602 -15.609 1 98.31 96 THR A O 1
ATOM 758 N N . ALA A 1 97 ? 2.434 -12.352 -15.539 1 98.69 97 ALA A N 1
ATOM 759 C CA . ALA A 1 97 ? 2.357 -11.023 -16.141 1 98.69 97 ALA A CA 1
ATOM 760 C C . ALA A 1 97 ? 2.061 -11.109 -17.641 1 98.69 97 ALA A C 1
ATOM 762 O O . ALA A 1 97 ? 2.732 -11.852 -18.359 1 98.69 97 ALA A O 1
ATOM 763 N N . LEU A 1 98 ? 1.094 -10.383 -18.047 1 98.62 98 LEU A N 1
ATOM 764 C CA . LEU A 1 98 ? 0.738 -10.305 -19.453 1 98.62 98 LEU A CA 1
ATOM 765 C C . LEU A 1 98 ? 1.381 -9.094 -20.109 1 98.62 98 LEU A C 1
ATOM 767 O O . LEU A 1 98 ? 1.407 -8.984 -21.344 1 98.62 98 LEU A O 1
ATOM 771 N N . ALA A 1 99 ? 1.831 -8.156 -19.391 1 98.62 99 ALA A N 1
ATOM 772 C CA . ALA A 1 99 ? 2.637 -6.977 -19.703 1 98.62 99 ALA A CA 1
ATOM 773 C C . ALA A 1 99 ? 3.545 -6.609 -18.531 1 98.62 99 ALA A C 1
ATOM 775 O O . ALA A 1 99 ? 3.477 -7.227 -17.469 1 98.62 99 ALA A O 1
ATOM 776 N N . SER A 1 100 ? 4.461 -5.668 -18.781 1 98.56 100 SER A N 1
ATOM 777 C CA . SER A 1 100 ? 5.199 -5.148 -17.641 1 98.56 100 SER A CA 1
ATOM 778 C C . SER A 1 100 ? 4.254 -4.66 -16.547 1 98.56 100 SER A C 1
ATOM 780 O O . SER A 1 100 ? 3.371 -3.84 -16.797 1 98.56 100 SER A O 1
ATOM 782 N N . THR A 1 101 ? 4.363 -5.281 -15.383 1 98.5 101 THR A N 1
ATOM 783 C CA . THR A 1 101 ? 3.402 -5.047 -14.305 1 98.5 101 THR A CA 1
ATOM 784 C C . THR A 1 101 ? 4.117 -4.641 -13.023 1 98.5 101 THR A C 1
ATOM 786 O O . THR A 1 101 ? 5.016 -5.344 -12.555 1 98.5 101 THR A O 1
ATOM 789 N N . ARG A 1 102 ? 3.754 -3.455 -12.469 1 97.88 102 ARG A N 1
ATOM 790 C CA . ARG A 1 102 ? 4.289 -2.955 -11.211 1 97.88 102 ARG A CA 1
ATOM 791 C C . ARG A 1 102 ? 3.307 -3.186 -10.07 1 97.88 102 ARG A C 1
ATOM 793 O O . ARG A 1 102 ? 2.146 -2.773 -10.148 1 97.88 102 ARG A O 1
ATOM 800 N N . LEU A 1 103 ? 3.814 -3.9 -9.023 1 98.38 103 LEU A N 1
ATOM 801 C CA . LEU A 1 103 ? 2.949 -4.254 -7.902 1 98.38 103 LEU A CA 1
ATOM 802 C C . LEU A 1 103 ? 3.586 -3.854 -6.574 1 98.38 103 LEU A C 1
ATOM 804 O O . LEU A 1 103 ? 4.809 -3.76 -6.473 1 98.38 103 LEU A O 1
ATOM 808 N N . VAL A 1 104 ? 2.709 -3.568 -5.637 1 98 104 VAL A N 1
ATOM 809 C CA . VAL A 1 104 ? 3.096 -3.469 -4.234 1 98 104 VAL A CA 1
ATOM 810 C C . VAL A 1 104 ? 2.475 -4.617 -3.443 1 98 104 VAL A C 1
ATOM 812 O O . VAL A 1 104 ? 1.312 -4.969 -3.656 1 98 104 VAL A O 1
ATOM 815 N N . VAL A 1 105 ? 3.275 -5.18 -2.582 1 97.88 105 VAL A N 1
ATOM 816 C CA . VAL A 1 105 ? 2.725 -6.188 -1.684 1 97.88 105 VAL A CA 1
ATOM 817 C C . VAL A 1 105 ? 2.836 -5.707 -0.238 1 97.88 105 VAL A C 1
ATOM 819 O O . VAL A 1 105 ? 3.863 -5.152 0.16 1 97.88 105 VAL A O 1
ATOM 822 N N . VAL A 1 106 ? 1.74 -5.871 0.488 1 96.31 106 VAL A N 1
ATOM 823 C CA . VAL A 1 106 ? 1.695 -5.645 1.929 1 96.31 106 VAL A CA 1
ATOM 824 C C . VAL A 1 106 ? 1.489 -6.973 2.654 1 96.31 106 VAL A C 1
ATOM 826 O O . VAL A 1 106 ? 0.592 -7.742 2.309 1 96.31 106 VAL A O 1
ATOM 829 N N . SER A 1 107 ? 2.42 -7.285 3.594 1 94.81 107 SER A N 1
ATOM 830 C CA . SER A 1 107 ? 2.322 -8.453 4.465 1 94.81 107 SER A CA 1
ATOM 831 C C . SER A 1 107 ? 1.976 -8.047 5.895 1 94.81 107 SER A C 1
ATOM 833 O O . SER A 1 107 ? 2.721 -7.293 6.531 1 94.81 107 SER A O 1
ATOM 835 N N . VAL A 1 108 ? 0.861 -8.539 6.371 1 91.12 108 VAL A N 1
ATOM 836 C CA . VAL A 1 108 ? 0.38 -8.172 7.699 1 91.12 108 VAL A CA 1
ATOM 837 C C . VAL A 1 108 ? -0.036 -9.422 8.461 1 91.12 108 VAL A C 1
ATOM 839 O O . VAL A 1 108 ? -0.622 -10.344 7.887 1 91.12 108 VAL A O 1
ATOM 842 N N . PRO A 1 109 ? 0.365 -9.375 9.789 1 86.56 109 PRO A N 1
ATOM 843 C CA . PRO A 1 109 ? -0.024 -10.562 10.555 1 86.56 109 PRO A CA 1
ATOM 844 C C . PRO A 1 109 ? -1.526 -10.828 10.5 1 86.56 109 PRO A C 1
ATOM 846 O O . PRO A 1 109 ? -2.324 -9.891 10.492 1 86.56 109 PRO A O 1
ATOM 849 N N . GLY A 1 110 ? -1.771 -12.07 10.375 1 76.31 110 GLY A N 1
ATOM 850 C CA . GLY A 1 110 ? -3.178 -12.438 10.461 1 76.31 110 GLY A CA 1
ATOM 851 C C . GLY A 1 110 ? -3.809 -12.047 11.789 1 76.31 110 GLY A C 1
ATOM 852 O O . GLY A 1 110 ? -3.135 -12.016 12.82 1 76.31 110 GLY A O 1
ATOM 853 N N . LEU A 1 111 ? -4.879 -11.148 11.805 1 59.72 111 LEU A N 1
ATOM 854 C CA . LEU A 1 111 ? -5.496 -10.758 13.062 1 59.72 111 LEU A CA 1
ATOM 855 C C . LEU A 1 111 ? -6.148 -11.953 13.75 1 59.72 111 LEU A C 1
ATOM 857 O O . LEU A 1 111 ? -6.934 -12.672 13.125 1 59.72 111 LEU A O 1
ATOM 861 N N . PRO A 1 112 ? -5.461 -12.5 14.75 1 48.69 112 PRO A N 1
ATOM 862 C CA . PRO A 1 112 ? -6.301 -13.477 15.453 1 48.69 112 PRO A CA 1
ATOM 863 C C . PRO A 1 112 ? -7.707 -12.953 15.734 1 48.69 112 PRO A C 1
ATOM 865 O O . PRO A 1 112 ? -8.695 -13.617 15.414 1 48.69 112 PRO A O 1
ATOM 868 N N . ASN A 1 113 ? -7.934 -12.234 16.922 1 42.38 113 ASN A N 1
ATOM 869 C CA . ASN A 1 113 ? -9.109 -11.703 17.609 1 42.38 113 ASN A CA 1
ATOM 870 C C . ASN A 1 113 ? -9.477 -10.312 17.094 1 42.38 113 ASN A C 1
ATOM 872 O O . ASN A 1 113 ? -10.094 -9.523 17.812 1 42.38 113 ASN A O 1
ATOM 876 N N . GLN A 1 114 ? -8.922 -9.891 16.172 1 41.66 114 GLN A N 1
ATOM 877 C CA . GLN A 1 114 ? -9.133 -8.453 16.047 1 41.66 114 GLN A CA 1
ATOM 878 C C . GLN A 1 114 ? -10.594 -8.133 15.742 1 41.66 114 GLN A C 1
ATOM 880 O O . GLN A 1 114 ? -11.148 -8.648 14.766 1 41.66 114 GLN A O 1
ATOM 885 N N . GLN A 1 115 ? -11.328 -7.906 16.719 1 35.16 115 GLN A N 1
ATOM 886 C CA . GLN A 1 115 ? -12.664 -7.316 16.688 1 35.16 115 GLN A CA 1
ATOM 887 C C . GLN A 1 115 ? -12.695 -6.098 15.773 1 35.16 115 GLN A C 1
ATOM 889 O O . GLN A 1 115 ? -11.875 -5.191 15.898 1 35.16 115 GLN A O 1
ATOM 894 N N . PRO A 1 116 ? -13.281 -6.219 14.625 1 36 116 PRO A N 1
ATOM 895 C CA . PRO A 1 116 ? -13.531 -5.004 13.844 1 36 116 PRO A CA 1
ATOM 896 C C . PRO A 1 116 ? -13.891 -3.803 14.719 1 36 116 PRO A C 1
ATOM 898 O O . PRO A 1 116 ? -14.664 -3.934 15.672 1 36 116 PRO A O 1
ATOM 901 N N . VAL A 1 117 ? -13.086 -2.916 14.984 1 34.28 117 VAL A N 1
ATOM 902 C CA . VAL A 1 117 ? -13.711 -1.74 15.586 1 34.28 117 VAL A CA 1
ATOM 903 C C . VAL A 1 117 ? -14.883 -1.288 14.727 1 34.28 117 VAL A C 1
ATOM 905 O O . VAL A 1 117 ? -14.711 -0.902 13.57 1 34.28 117 VAL A O 1
ATOM 908 N N . VAL A 1 118 ? -16.047 -1.894 14.789 1 33.72 118 VAL A N 1
ATOM 909 C CA . VAL A 1 118 ? -17.328 -1.471 14.242 1 33.72 118 VAL A CA 1
ATOM 910 C C . VAL A 1 118 ? -17.547 0.014 14.523 1 33.72 118 VAL A C 1
ATOM 912 O O . VAL A 1 118 ? -17.656 0.423 15.68 1 33.72 118 VAL A O 1
ATOM 915 N N . GLY A 1 119 ? -16.922 0.885 13.766 1 29.75 119 GLY A N 1
ATOM 916 C CA . GLY A 1 119 ? -17.641 2.15 13.836 1 29.75 119 GLY A CA 1
ATOM 917 C C . GLY A 1 119 ? -19.125 2.008 13.586 1 29.75 119 GLY A C 1
ATOM 918 O O . GLY A 1 119 ? -19.531 1.436 12.57 1 29.75 119 GLY A O 1
ATOM 919 N N . ARG A 1 120 ? -19.953 1.807 14.578 1 26.91 120 ARG A N 1
ATOM 920 C CA . ARG A 1 120 ? -21.406 1.877 14.523 1 26.91 120 ARG A CA 1
ATOM 921 C C . ARG A 1 120 ? -21.875 3.064 13.68 1 26.91 120 ARG A C 1
ATOM 923 O O . ARG A 1 120 ? -21.5 4.207 13.953 1 26.91 120 ARG A O 1
ATOM 930 N N . ARG A 1 121 ? -21.984 2.844 12.289 1 30.83 121 ARG A N 1
ATOM 931 C CA . ARG A 1 121 ? -22.938 3.773 11.695 1 30.83 121 ARG A CA 1
ATOM 932 C C . ARG A 1 121 ? -24.109 4.051 12.641 1 30.83 121 A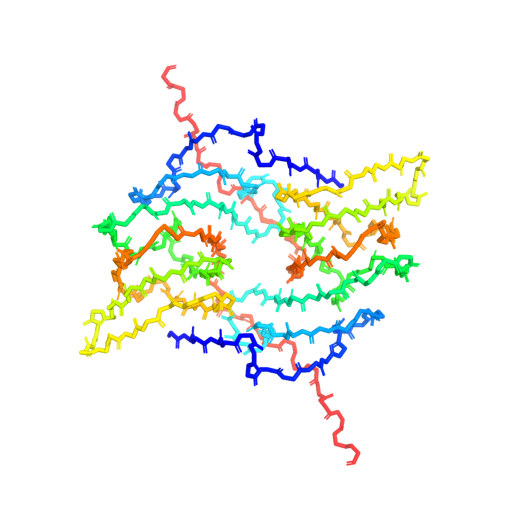RG A C 1
ATOM 934 O O . ARG A 1 121 ? -24.812 3.127 13.055 1 30.83 121 ARG A O 1
ATOM 941 N N . GLN A 1 122 ? -24 4.949 13.445 1 24 122 GLN A N 1
ATOM 942 C CA . GLN A 1 122 ? -25.266 5.363 14.047 1 24 122 GLN A CA 1
ATOM 943 C C . GLN A 1 122 ? -26.375 5.379 13.016 1 24 122 GLN A C 1
ATOM 945 O O . GLN A 1 122 ? -26.25 5.992 11.953 1 24 122 GLN A O 1
ATOM 950 N N . SER A 1 123 ? -27.125 4.332 12.836 1 22.23 123 SER A N 1
ATOM 951 C CA . SER A 1 123 ? -28.516 4.523 12.438 1 22.23 123 SER A CA 1
ATOM 952 C C . SER A 1 123 ? -29.062 5.844 12.969 1 22.23 123 SER A C 1
ATOM 954 O O . SER A 1 123 ? -29.109 6.059 14.18 1 22.23 123 SER A O 1
ATOM 956 N N . ILE A 1 124 ? -28.828 6.965 12.203 1 18.64 124 ILE A N 1
ATOM 957 C CA . ILE A 1 124 ? -29.953 7.879 12.367 1 18.64 124 ILE A CA 1
ATOM 958 C C . ILE A 1 124 ? -31.219 7.254 11.789 1 18.64 124 ILE A C 1
ATOM 960 O O . ILE A 1 124 ? -31.172 6.602 10.742 1 18.64 124 ILE A O 1
ATOM 964 N N . MET B 1 1 ? -10.156 -14.664 0.075 1 87.75 1 MET B N 1
ATOM 965 C CA . MET B 1 1 ? -9.672 -13.812 -1.011 1 87.75 1 MET B CA 1
ATOM 966 C C . MET B 1 1 ? -10.656 -12.68 -1.294 1 87.75 1 MET B C 1
ATOM 968 O O . MET B 1 1 ? -11.867 -12.891 -1.315 1 87.75 1 MET B O 1
ATOM 972 N N . LYS B 1 2 ? -10.148 -11.516 -1.55 1 88.88 2 LYS B N 1
ATOM 973 C CA . LYS B 1 2 ? -10.93 -10.352 -1.941 1 88.88 2 LYS B CA 1
ATOM 974 C C . LYS B 1 2 ? -10.203 -9.531 -3.006 1 88.88 2 LYS B C 1
ATOM 976 O O . LYS B 1 2 ? -8.992 -9.352 -2.936 1 88.88 2 LYS B O 1
ATOM 981 N N . SER B 1 3 ? -11.008 -9.062 -3.975 1 91.81 3 SER B N 1
ATOM 982 C CA . SER B 1 3 ? -10.461 -8.164 -4.977 1 91.81 3 SER B CA 1
ATOM 983 C C . SER B 1 3 ? -11.289 -6.883 -5.086 1 91.81 3 SER B C 1
ATOM 985 O O . SER B 1 3 ? -12.516 -6.918 -4.945 1 91.81 3 SER B O 1
ATOM 987 N N . ARG B 1 4 ? -10.656 -5.746 -5.312 1 94 4 ARG B N 1
ATOM 988 C CA . ARG B 1 4 ? -11.305 -4.457 -5.492 1 94 4 ARG B CA 1
ATOM 989 C C . ARG B 1 4 ? -10.656 -3.664 -6.621 1 94 4 ARG B C 1
ATOM 991 O O . ARG B 1 4 ? -9.43 -3.545 -6.672 1 94 4 ARG B O 1
ATOM 998 N N . ILE B 1 5 ? -11.516 -3.133 -7.449 1 94.44 5 ILE B N 1
ATOM 999 C CA . ILE B 1 5 ? -11.062 -2.268 -8.531 1 94.44 5 ILE B CA 1
ATOM 1000 C C . ILE B 1 5 ? -11.367 -0.811 -8.195 1 94.44 5 ILE B C 1
ATOM 1002 O O . ILE B 1 5 ? -12.531 -0.451 -7.969 1 94.44 5 ILE B O 1
ATOM 1006 N N . LEU B 1 6 ? -10.312 -0.032 -8.25 1 95.81 6 LEU B N 1
ATOM 1007 C CA . LEU B 1 6 ? -10.406 1.347 -7.777 1 95.81 6 LEU B CA 1
ATOM 1008 C C . LEU B 1 6 ? -11.539 2.084 -8.484 1 95.81 6 LEU B C 1
ATOM 1010 O O . LEU B 1 6 ? -12.305 2.814 -7.855 1 95.81 6 LEU B O 1
ATOM 1014 N N . SER B 1 7 ? -11.656 1.942 -9.805 1 94.31 7 SER B N 1
ATOM 1015 C CA . SER B 1 7 ? -12.594 2.711 -10.609 1 94.31 7 SER B CA 1
ATOM 1016 C C . SER B 1 7 ? -14.039 2.402 -10.227 1 94.31 7 SER B C 1
ATOM 1018 O O . SER B 1 7 ? -14.953 3.154 -10.57 1 94.31 7 SER B O 1
ATOM 1020 N N . GLU B 1 8 ? -14.258 1.302 -9.555 1 95.81 8 GLU B N 1
ATOM 1021 C CA . GLU B 1 8 ? -15.609 0.881 -9.203 1 95.81 8 GLU B CA 1
ATOM 1022 C C . GLU B 1 8 ? -15.984 1.342 -7.797 1 95.81 8 GLU B C 1
ATOM 1024 O O . GLU B 1 8 ? -17.109 1.112 -7.34 1 95.81 8 GLU B O 1
ATOM 1029 N N . LEU B 1 9 ? -15.086 1.992 -7.137 1 96.81 9 LEU B N 1
ATOM 1030 C CA . LEU B 1 9 ? -15.297 2.404 -5.754 1 96.81 9 LEU B CA 1
ATOM 1031 C C . LEU B 1 9 ? -15.727 3.865 -5.68 1 96.81 9 LEU B C 1
ATOM 1033 O O . LEU B 1 9 ? -15.281 4.688 -6.484 1 96.81 9 LEU B O 1
ATOM 1037 N N . PRO B 1 10 ? -16.578 4.168 -4.773 1 97 10 PRO B N 1
ATOM 1038 C CA . PRO B 1 10 ? -16.938 5.574 -4.578 1 97 10 PRO B CA 1
ATOM 1039 C C . PRO B 1 10 ? -15.852 6.363 -3.85 1 97 10 PRO B C 1
ATOM 1041 O O . PRO B 1 10 ? -14.992 5.773 -3.193 1 97 10 PRO B O 1
ATOM 1044 N N . ASP B 1 11 ? -15.891 7.641 -4.031 1 97.38 11 ASP B N 1
ATOM 1045 C CA . ASP B 1 11 ? -15.078 8.508 -3.18 1 97.38 11 ASP B CA 1
ATOM 1046 C C . ASP B 1 11 ? -15.695 8.641 -1.79 1 97.38 11 ASP B C 1
ATOM 1048 O O . ASP B 1 11 ? -16.891 8.891 -1.662 1 97.38 11 ASP B O 1
ATOM 1052 N N . GLU B 1 12 ? -14.922 8.477 -0.791 1 97.69 12 GLU B N 1
ATOM 1053 C CA . GLU B 1 12 ? -15.375 8.586 0.594 1 97.69 12 GLU B CA 1
ATOM 1054 C C . GLU B 1 12 ? -14.344 9.32 1.45 1 97.69 12 GLU B C 1
ATOM 1056 O O . GLU B 1 12 ? -13.156 9.359 1.11 1 97.69 12 GLU B O 1
ATOM 1061 N N . GLN B 1 13 ? -14.859 9.898 2.525 1 97.88 13 GLN B N 1
ATOM 1062 C CA . GLN B 1 13 ? -13.93 10.461 3.5 1 97.88 13 GLN B CA 1
ATOM 1063 C C . GLN B 1 13 ? -13.102 9.367 4.164 1 97.88 13 GLN B C 1
ATOM 1065 O O . GLN B 1 13 ? -13.617 8.305 4.5 1 97.88 13 GLN B O 1
ATOM 1070 N N . LEU B 1 14 ? -11.812 9.656 4.355 1 97.94 14 LEU B N 1
ATOM 1071 C CA . LEU B 1 14 ? -10.914 8.664 4.934 1 97.94 14 LEU B CA 1
ATOM 1072 C C . LEU B 1 14 ? -10.875 8.781 6.453 1 97.94 14 LEU B C 1
ATOM 1074 O O . LEU B 1 14 ? -10.047 9.516 7.004 1 97.94 14 LEU B O 1
ATOM 1078 N N . GLY B 1 15 ? -11.742 7.957 7.055 1 96.12 15 GLY B N 1
ATOM 1079 C CA . GLY B 1 15 ? -11.789 7.973 8.508 1 96.12 15 GLY B CA 1
ATOM 1080 C C . GLY B 1 15 ? -12.039 9.352 9.086 1 96.12 15 GLY B C 1
ATOM 1081 O O . GLY B 1 15 ? -13 10.023 8.695 1 96.12 15 GLY B O 1
ATOM 1082 N N . GLN B 1 16 ? -11.156 9.68 10 1 96.06 16 GLN B N 1
ATOM 1083 C CA . GLN B 1 16 ? -11.344 10.945 10.703 1 96.06 16 GLN B CA 1
ATOM 1084 C C . GLN B 1 16 ? -10.547 12.07 10.039 1 96.06 16 GLN B C 1
ATOM 1086 O O . GLN B 1 16 ? -10.391 13.148 10.617 1 96.06 16 GLN B O 1
ATOM 1091 N N . THR B 1 17 ? -9.961 11.836 8.891 1 96.75 17 THR B N 1
ATOM 1092 C CA . THR B 1 17 ? -9.133 12.836 8.227 1 96.75 17 THR B CA 1
ATOM 1093 C C . THR B 1 17 ? -9.992 13.75 7.348 1 96.75 17 THR B C 1
ATOM 1095 O O . THR B 1 17 ? -11.188 13.516 7.191 1 96.75 17 THR B O 1
ATOM 1098 N N . THR B 1 18 ? -9.352 14.789 6.746 1 96 18 THR B N 1
ATOM 1099 C CA . THR B 1 18 ? -10.008 15.656 5.777 1 96 18 THR B CA 1
ATOM 1100 C C . THR B 1 18 ? -9.82 15.125 4.359 1 96 18 THR B C 1
ATOM 1102 O O . THR B 1 18 ? -10.312 15.719 3.4 1 96 18 THR B O 1
ATOM 1105 N N . LEU B 1 19 ? -9.109 14.078 4.219 1 97.62 19 LEU B N 1
ATOM 1106 C CA . LEU B 1 19 ? -8.859 13.492 2.908 1 97.62 19 LEU B CA 1
ATOM 1107 C C . LEU B 1 19 ? -10.07 12.703 2.426 1 97.62 19 LEU B C 1
ATOM 1109 O O . LEU B 1 19 ? -10.805 12.125 3.234 1 97.62 19 LEU B O 1
ATOM 1113 N N . SER B 1 20 ? -10.203 12.734 1.147 1 98.06 20 SER B N 1
ATOM 1114 C CA . SER B 1 20 ? -11.195 11.891 0.495 1 98.06 20 SER B CA 1
ATOM 1115 C C . SER B 1 20 ? -10.578 11.094 -0.654 1 98.06 20 SER B C 1
ATOM 1117 O O . SER B 1 20 ? -9.711 11.602 -1.366 1 98.06 20 SER B O 1
ATOM 1119 N N . GLY B 1 21 ? -11.047 9.898 -0.79 1 98.19 21 GLY B N 1
ATOM 1120 C CA . GLY B 1 21 ? -10.539 9.023 -1.838 1 98.19 21 GLY B CA 1
ATOM 1121 C C . GLY B 1 21 ? -11.266 7.699 -1.918 1 98.19 21 GLY B C 1
ATOM 1122 O O . GLY B 1 21 ? -12.453 7.613 -1.586 1 98.19 21 GLY B O 1
ATOM 1123 N N . LYS B 1 22 ? -10.68 6.762 -2.574 1 98.12 22 LYS B N 1
ATOM 1124 C CA . LYS B 1 22 ? -11.227 5.426 -2.785 1 98.12 22 LYS B CA 1
ATOM 1125 C C . LYS B 1 22 ? -10.68 4.438 -1.762 1 98.12 22 LYS B C 1
ATOM 1127 O O . LYS B 1 22 ? -9.469 4.211 -1.697 1 98.12 22 LYS B O 1
ATOM 1132 N N . ILE B 1 23 ? -11.602 3.861 -0.965 1 97.69 23 ILE B N 1
ATOM 1133 C CA . ILE B 1 23 ? -11.188 2.965 0.11 1 97.69 23 ILE B CA 1
ATOM 1134 C C . ILE B 1 23 ? -11.07 1.54 -0.424 1 97.69 23 ILE B C 1
ATOM 1136 O O . ILE B 1 23 ? -12.039 0.977 -0.938 1 97.69 23 ILE B O 1
ATOM 1140 N N . LEU B 1 24 ? -9.883 1.036 -0.305 1 96.88 24 LEU B N 1
ATOM 1141 C CA . LEU B 1 24 ? -9.57 -0.283 -0.847 1 96.88 24 LEU B CA 1
ATOM 1142 C C . LEU B 1 24 ? -9.812 -1.368 0.198 1 96.88 24 LEU B C 1
ATOM 1144 O O . LEU B 1 24 ? -10.305 -2.451 -0.126 1 96.88 24 LEU B O 1
ATOM 1148 N N . THR B 1 25 ? -9.43 -1.132 1.439 1 94.06 25 THR B N 1
ATOM 1149 C CA . THR B 1 25 ? -9.703 -2.047 2.543 1 94.06 25 THR B CA 1
ATOM 1150 C C . THR B 1 25 ? -10.25 -1.292 3.752 1 94.06 25 THR B C 1
ATOM 1152 O O . THR B 1 25 ? -9.805 -0.182 4.051 1 94.06 25 THR B O 1
ATOM 1155 N N . PHE B 1 26 ? -11.234 -1.943 4.34 1 92.31 26 PHE B N 1
ATOM 1156 C CA . PHE B 1 26 ? -11.773 -1.472 5.609 1 92.31 26 PHE B CA 1
ATOM 1157 C C . PHE B 1 26 ? -11.211 -2.283 6.773 1 92.31 26 PHE B C 1
ATOM 1159 O O . PHE B 1 26 ? -10.812 -3.436 6.594 1 92.31 26 PHE B O 1
ATOM 1166 N N . LEU B 1 27 ? -11.172 -1.653 7.906 1 86 27 LEU B N 1
ATOM 1167 C CA . LEU B 1 27 ? -10.75 -2.418 9.078 1 86 27 LEU B CA 1
ATOM 1168 C C . LEU B 1 27 ? -11.656 -3.625 9.289 1 86 27 LEU B C 1
ATOM 1170 O O . LEU B 1 27 ? -11.195 -4.676 9.75 1 86 27 LEU B O 1
ATOM 1174 N N . GLU B 1 28 ? -12.875 -3.482 8.883 1 85.94 28 GLU B N 1
ATOM 1175 C CA . GLU B 1 28 ? -13.875 -4.535 9.047 1 85.94 28 GLU B CA 1
ATOM 1176 C C . GLU B 1 28 ? -13.609 -5.703 8.102 1 85.94 28 GLU B C 1
ATOM 1178 O O . GLU B 1 28 ? -14.195 -6.777 8.258 1 85.94 28 GLU B O 1
ATOM 1183 N N . ASP B 1 29 ? -12.734 -5.508 7.125 1 86.62 29 ASP B N 1
ATOM 1184 C CA . ASP B 1 29 ? -12.383 -6.59 6.215 1 86.62 29 ASP B CA 1
ATOM 1185 C C . ASP B 1 29 ? -11.531 -7.645 6.914 1 86.62 29 ASP B C 1
ATOM 1187 O O . ASP B 1 29 ? -11.266 -8.711 6.352 1 86.62 29 ASP B O 1
ATOM 1191 N N . ASN B 1 30 ? -10.992 -7.328 8.086 1 83 30 ASN B N 1
ATOM 1192 C CA . ASN B 1 30 ? -10.211 -8.227 8.93 1 83 30 ASN B CA 1
ATOM 1193 C C . ASN B 1 30 ? -8.906 -8.641 8.25 1 83 30 ASN B C 1
ATOM 1195 O O . ASN B 1 30 ? -8.492 -9.797 8.344 1 83 30 ASN B O 1
ATOM 1199 N N . VAL B 1 31 ? -8.375 -7.695 7.492 1 85.75 31 VAL B N 1
ATOM 1200 C CA . VAL B 1 31 ? -7.086 -7.938 6.855 1 85.75 31 VAL B CA 1
ATOM 1201 C C . VAL B 1 31 ? -5.969 -7.332 7.699 1 85.75 31 VAL B C 1
ATOM 1203 O O . VAL B 1 31 ? -4.785 -7.559 7.434 1 85.75 31 VAL B O 1
ATOM 1206 N N . GLY B 1 32 ? -6.328 -6.508 8.648 1 82.5 32 GLY B N 1
ATOM 1207 C CA . GLY B 1 32 ? -5.336 -6.031 9.602 1 82.5 32 GLY B CA 1
ATOM 1208 C C . GLY B 1 32 ? -4.941 -4.582 9.375 1 82.5 32 GLY B C 1
ATOM 1209 O O . GLY B 1 32 ? -4.148 -4.027 10.141 1 82.5 32 GLY B O 1
ATOM 1210 N N . PHE B 1 33 ? -5.473 -4.016 8.352 1 89.75 33 PHE B N 1
ATOM 1211 C CA . PHE B 1 33 ? -5.145 -2.621 8.086 1 89.75 33 PHE B CA 1
ATOM 1212 C C . PHE B 1 33 ? -6.219 -1.963 7.23 1 89.75 33 PHE B C 1
ATOM 1214 O O . PHE B 1 33 ? -7.113 -2.641 6.719 1 89.75 33 PHE B O 1
ATOM 1221 N N . PHE B 1 34 ? -6.262 -0.683 7.242 1 93.25 34 PHE B N 1
ATOM 1222 C CA . PHE B 1 34 ? -7.027 0.158 6.332 1 93.25 34 PHE B CA 1
ATOM 1223 C C . PHE B 1 34 ? -6.145 0.678 5.203 1 93.25 34 PHE B C 1
ATOM 1225 O O . PHE B 1 34 ? -4.992 1.048 5.434 1 93.25 34 PHE B O 1
ATOM 1232 N N . GLU B 1 35 ? -6.617 0.727 4.012 1 96.88 35 GLU B N 1
ATOM 1233 C CA . GLU B 1 35 ? -5.891 1.27 2.867 1 96.88 35 GLU B CA 1
ATOM 1234 C C . GLU B 1 35 ? -6.816 2.059 1.948 1 96.88 35 GLU B C 1
ATOM 1236 O O . GLU B 1 35 ? -7.938 1.626 1.669 1 96.88 35 GLU B O 1
ATOM 1241 N N . ALA B 1 36 ? -6.367 3.174 1.435 1 98.25 36 ALA B N 1
ATOM 1242 C CA . ALA B 1 36 ? -7.121 3.99 0.487 1 98.25 36 ALA B CA 1
ATOM 1243 C C . ALA B 1 36 ? -6.188 4.703 -0.487 1 98.25 36 ALA B C 1
ATOM 1245 O O . ALA B 1 36 ? -5.023 4.957 -0.168 1 98.25 36 ALA B O 1
ATOM 1246 N N . GLN B 1 37 ? -6.676 4.926 -1.645 1 98.12 37 GLN B N 1
ATOM 1247 C CA . GLN B 1 37 ? -5.996 5.809 -2.588 1 98.12 37 GLN B CA 1
ATOM 1248 C C . GLN B 1 37 ? -6.688 7.168 -2.664 1 98.12 37 GLN B C 1
ATOM 1250 O O . GLN B 1 37 ? -7.918 7.246 -2.65 1 98.12 37 GLN B O 1
ATOM 1255 N N . PHE B 1 38 ? -5.934 8.242 -2.756 1 98.44 38 PHE B N 1
ATOM 1256 C CA . PHE B 1 38 ? -6.508 9.57 -2.92 1 98.44 38 PHE B CA 1
ATOM 1257 C C . PHE B 1 38 ? -5.645 10.422 -3.846 1 98.44 38 PHE B C 1
ATOM 1259 O O . PHE B 1 38 ? -4.473 10.117 -4.066 1 98.44 38 PHE B O 1
ATOM 1266 N N . LEU B 1 39 ? -6.262 11.406 -4.402 1 98.12 39 LEU B N 1
ATOM 1267 C CA . LEU B 1 39 ? -5.625 12.312 -5.352 1 98.12 39 LEU B CA 1
ATOM 1268 C C . LEU B 1 39 ? -5.594 13.734 -4.805 1 98.12 39 LEU B C 1
ATOM 1270 O O . LEU B 1 39 ? -6.582 14.219 -4.25 1 98.12 39 LEU B O 1
ATOM 1274 N N . LEU B 1 40 ? -4.445 14.32 -4.895 1 98.5 40 LEU B N 1
ATOM 1275 C CA . LEU B 1 40 ? -4.312 15.742 -4.605 1 98.5 40 LEU B CA 1
ATOM 1276 C C . LEU B 1 40 ? -4.031 16.531 -5.879 1 98.5 40 LEU B C 1
ATOM 1278 O O . LEU B 1 40 ? -3.092 16.219 -6.613 1 98.5 40 LEU B O 1
ATOM 1282 N N . GLU B 1 41 ? -4.863 17.516 -6.117 1 98.31 41 GLU B N 1
ATOM 1283 C CA . GLU B 1 41 ? -4.578 18.438 -7.223 1 98.31 41 GLU B CA 1
ATOM 1284 C C . GLU B 1 41 ? -3.541 19.484 -6.824 1 98.31 41 GLU B C 1
ATOM 1286 O O . GLU B 1 41 ? -3.395 19.797 -5.641 1 98.31 41 GLU B O 1
ATOM 1291 N N . LYS B 1 42 ? -2.967 19.984 -7.871 1 98.38 42 LYS B N 1
ATOM 1292 C CA . LYS B 1 42 ? -1.974 21.031 -7.625 1 98.38 42 LYS B CA 1
ATOM 1293 C C . LYS B 1 42 ? -2.521 22.094 -6.68 1 98.38 42 LYS B C 1
ATOM 1295 O O . LYS B 1 42 ? -3.67 22.531 -6.816 1 98.38 42 LYS B O 1
ATOM 1300 N N . ASP B 1 43 ? -1.738 22.469 -5.68 1 98.38 43 ASP B N 1
ATOM 1301 C CA . ASP B 1 43 ? -1.944 23.562 -4.73 1 98.38 43 ASP B CA 1
ATOM 1302 C C . ASP B 1 43 ? -2.881 23.125 -3.6 1 98.38 43 ASP B C 1
ATOM 1304 O O . ASP B 1 43 ? -3.076 23.875 -2.637 1 98.38 43 ASP B O 1
ATOM 1308 N N . GLN B 1 44 ? -3.5 21.969 -3.682 1 98.06 44 GLN B N 1
ATOM 1309 C CA . GLN B 1 44 ? -4.289 21.469 -2.562 1 98.06 44 GLN B CA 1
ATOM 1310 C C . GLN B 1 44 ? -3.402 21.125 -1.372 1 98.06 44 GLN B C 1
ATOM 1312 O O . GLN B 1 44 ? -2.316 20.562 -1.543 1 98.06 44 GLN B O 1
ATOM 1317 N N . SER B 1 45 ? -3.904 21.5 -0.234 1 97.69 45 SER B N 1
ATOM 1318 C CA . SER B 1 45 ? -3.184 21.234 1.006 1 97.69 45 SER B CA 1
ATOM 1319 C C . SER B 1 45 ? -4.082 20.531 2.025 1 97.69 45 SER B C 1
ATOM 1321 O O . SER B 1 45 ? -5.281 20.812 2.09 1 97.69 45 SER B O 1
ATOM 1323 N N . HIS B 1 46 ? -3.48 19.625 2.807 1 97.81 46 HIS B N 1
ATOM 1324 C CA . HIS B 1 46 ? -4.191 18.906 3.852 1 97.81 46 HIS B CA 1
ATOM 1325 C C . HIS B 1 46 ? -3.279 18.609 5.039 1 97.81 46 HIS B C 1
ATOM 1327 O O . HIS B 1 46 ? -2.064 18.484 4.875 1 97.81 46 HIS B O 1
ATOM 1333 N N . ASP B 1 47 ? -3.891 18.578 6.195 1 96.44 47 ASP B N 1
ATOM 1334 C CA . ASP B 1 47 ? -3.189 17.984 7.332 1 96.44 47 ASP B CA 1
ATOM 1335 C C . ASP B 1 47 ? -3.131 16.469 7.219 1 96.44 47 ASP B C 1
ATOM 1337 O O . ASP B 1 47 ? -4.113 15.828 6.836 1 96.44 47 ASP B O 1
ATOM 1341 N N . LEU B 1 48 ? -1.91 15.922 7.523 1 97 48 LEU B N 1
ATOM 1342 C CA . LEU B 1 48 ? -1.767 14.477 7.633 1 97 48 LEU B CA 1
ATOM 1343 C C . LEU B 1 48 ? -1.906 14.023 9.078 1 97 48 LEU B C 1
ATOM 1345 O O . LEU B 1 48 ? -0.993 14.219 9.891 1 97 48 LEU B O 1
ATOM 1349 N N . THR B 1 49 ? -3.105 13.484 9.352 1 96.06 49 THR B N 1
ATOM 1350 C CA . THR B 1 49 ? -3.422 12.93 10.664 1 96.06 49 THR B CA 1
ATOM 1351 C C . THR B 1 49 ? -3.803 11.453 10.547 1 96.06 49 THR B C 1
ATOM 1353 O O . THR B 1 49 ? -4.141 10.977 9.461 1 96.06 49 THR B O 1
ATOM 1356 N N . PRO B 1 50 ? -3.658 10.727 11.672 1 95.38 50 PRO B N 1
ATOM 1357 C CA . PRO B 1 50 ? -4.07 9.32 11.578 1 95.38 50 PRO B CA 1
ATOM 1358 C C . PRO B 1 50 ? -5.496 9.164 11.055 1 95.38 50 PRO B C 1
ATOM 1360 O O . PRO B 1 50 ? -6.391 9.914 11.453 1 95.38 50 PRO B O 1
ATOM 1363 N N . VAL B 1 51 ? -5.676 8.172 10.141 1 96.25 51 VAL B N 1
ATOM 1364 C CA . VAL B 1 51 ? -7.016 7.883 9.633 1 96.25 51 VAL B CA 1
ATOM 1365 C C . VAL B 1 51 ? -7.906 7.414 10.781 1 96.25 51 VAL B C 1
ATOM 1367 O O . VAL B 1 51 ? -9.086 7.766 10.844 1 96.25 51 VAL B O 1
ATOM 1370 N N . TYR B 1 52 ? -7.359 6.578 11.578 1 94.44 52 TYR B N 1
ATOM 1371 C CA . TYR B 1 52 ? -7.984 6.133 12.82 1 94.44 52 TYR B CA 1
ATOM 1372 C C . TYR B 1 52 ? -7.109 6.469 14.023 1 94.44 52 TYR B C 1
ATOM 1374 O O . TYR B 1 52 ? -5.883 6.406 13.945 1 94.44 52 TYR B O 1
ATOM 1382 N N . GLN B 1 53 ? -7.777 6.758 15.086 1 93.44 53 GLN B N 1
ATOM 1383 C CA . GLN B 1 53 ? -7.051 7.148 16.297 1 93.44 53 GLN B CA 1
ATOM 1384 C C . GLN B 1 53 ? -6.008 6.098 16.672 1 93.44 53 GLN B C 1
ATOM 1386 O O . GLN B 1 53 ? -6.285 4.898 16.625 1 93.44 53 GLN B O 1
ATOM 1391 N N . ASP B 1 54 ? -4.766 6.492 17 1 91.56 54 ASP B N 1
ATOM 1392 C CA . ASP B 1 54 ? -3.645 5.711 17.516 1 91.56 54 ASP B CA 1
ATOM 1393 C C . ASP B 1 54 ? -3.078 4.785 16.453 1 91.56 54 ASP B C 1
ATOM 1395 O O . ASP B 1 54 ? -2.346 3.844 16.75 1 91.56 54 ASP B O 1
ATOM 1399 N N . HIS B 1 55 ? -3.498 5.012 15.273 1 93.38 55 HIS B N 1
ATOM 1400 C CA . HIS B 1 55 ? -2.928 4.242 14.172 1 93.38 55 HIS B CA 1
ATOM 1401 C C . HIS B 1 55 ? -1.692 4.93 13.594 1 93.38 55 HIS B C 1
ATOM 1403 O O . HIS B 1 55 ? -1.648 6.16 13.508 1 93.38 55 HIS B O 1
ATOM 1409 N N . ASN B 1 56 ? -0.653 4.137 13.258 1 92.94 56 ASN B N 1
ATOM 1410 C CA . ASN B 1 56 ? 0.335 4.645 12.312 1 92.94 56 ASN B CA 1
ATOM 1411 C C . ASN B 1 56 ? -0.291 4.945 10.953 1 92.94 56 ASN B C 1
ATOM 1413 O O . ASN B 1 56 ? -1.234 4.27 10.539 1 92.94 56 ASN B O 1
ATOM 1417 N N . HIS B 1 57 ? 0.144 5.945 10.312 1 95.31 57 HIS B N 1
ATOM 1418 C CA . HIS B 1 57 ? -0.343 6.266 8.977 1 95.31 57 HIS B CA 1
ATOM 1419 C C . HIS B 1 57 ? 0.812 6.43 7.996 1 95.31 57 HIS B C 1
ATOM 1421 O O . HIS B 1 57 ? 1.668 7.301 8.18 1 95.31 57 HIS B O 1
ATOM 1427 N N . ILE B 1 58 ? 0.825 5.617 6.953 1 96 58 ILE B N 1
ATOM 1428 C CA . ILE B 1 58 ? 1.917 5.465 5.996 1 96 58 ILE B CA 1
ATOM 1429 C C . ILE B 1 58 ? 1.442 5.867 4.602 1 96 58 ILE B C 1
ATOM 1431 O O . ILE B 1 58 ? 0.412 5.383 4.129 1 96 58 ILE B O 1
ATOM 1435 N N . TYR B 1 59 ? 2.158 6.754 3.975 1 97.56 59 TYR B N 1
ATOM 1436 C CA . TYR B 1 59 ? 1.811 7.266 2.652 1 97.56 59 TYR B CA 1
ATOM 1437 C C . TYR B 1 59 ? 2.807 6.785 1.604 1 97.56 59 TYR B C 1
ATOM 1439 O O . TYR B 1 59 ? 4.012 6.742 1.857 1 97.56 59 TYR B O 1
ATOM 1447 N N . TYR B 1 60 ? 2.334 6.332 0.585 1 97.69 60 TYR B N 1
ATOM 1448 C CA . TYR B 1 60 ? 3.145 6.016 -0.585 1 97.69 60 TYR B CA 1
ATOM 1449 C C . TYR B 1 60 ? 2.752 6.887 -1.772 1 97.69 60 TYR B C 1
ATOM 1451 O O . TYR B 1 60 ? 1.592 6.891 -2.189 1 97.69 60 TYR B O 1
ATOM 1459 N N . CYS B 1 61 ? 3.672 7.625 -2.33 1 98.12 61 CYS B N 1
ATOM 1460 C CA . CYS B 1 61 ? 3.441 8.445 -3.518 1 98.12 61 CYS B CA 1
ATOM 1461 C C . CYS B 1 61 ? 3.648 7.629 -4.789 1 98.12 61 CYS B C 1
ATOM 1463 O O . CYS B 1 61 ? 4.781 7.297 -5.141 1 98.12 61 CYS B O 1
ATOM 1465 N N . ILE B 1 62 ? 2.564 7.332 -5.418 1 96.69 62 ILE B N 1
ATOM 1466 C CA . ILE B 1 62 ? 2.635 6.578 -6.664 1 96.69 62 ILE B CA 1
ATOM 1467 C C . ILE B 1 62 ? 3.244 7.449 -7.762 1 96.69 62 ILE B C 1
ATOM 1469 O O . ILE B 1 62 ? 4.184 7.031 -8.438 1 96.69 62 ILE B O 1
ATOM 1473 N N . ASN B 1 63 ? 2.705 8.562 -7.914 1 96.12 63 ASN B N 1
ATOM 1474 C CA . ASN B 1 63 ? 3.209 9.555 -8.859 1 96.12 63 ASN B CA 1
ATOM 1475 C C . ASN B 1 63 ? 2.844 10.977 -8.43 1 96.12 63 ASN B C 1
ATOM 1477 O O . ASN B 1 63 ? 1.806 11.188 -7.805 1 96.12 63 ASN B O 1
ATOM 1481 N N . GLY B 1 64 ? 3.697 11.891 -8.859 1 97.81 64 GLY B N 1
ATOM 1482 C CA . GLY B 1 64 ? 3.457 13.297 -8.578 1 97.81 64 GLY B CA 1
ATOM 1483 C C . GLY B 1 64 ? 4.566 13.945 -7.77 1 97.81 64 GLY B C 1
ATOM 1484 O O . GLY B 1 64 ? 5.727 13.531 -7.859 1 97.81 64 GLY B O 1
ATOM 1485 N N . LYS B 1 65 ? 4.184 15.07 -7.168 1 98.44 65 LYS B N 1
ATOM 1486 C CA . LYS B 1 65 ? 5.105 15.883 -6.379 1 98.44 65 LYS B CA 1
ATOM 1487 C C . LYS B 1 65 ? 4.355 16.688 -5.32 1 98.44 65 LYS B C 1
ATOM 1489 O O . LYS B 1 65 ? 3.354 17.344 -5.621 1 98.44 65 LYS B O 1
ATOM 1494 N N . ALA B 1 66 ? 4.855 16.594 -4.078 1 98.44 66 ALA B N 1
ATOM 1495 C CA . ALA B 1 66 ? 4.199 17.312 -2.998 1 98.44 66 ALA B CA 1
ATOM 1496 C C . ALA B 1 66 ? 5.211 17.75 -1.937 1 98.44 66 ALA B C 1
ATOM 1498 O O . ALA B 1 66 ? 6.211 17.062 -1.709 1 98.44 66 ALA B O 1
ATOM 1499 N N . SER B 1 67 ? 4.941 18.844 -1.362 1 97.56 67 SER B N 1
ATOM 1500 C CA . SER B 1 67 ? 5.723 19.297 -0.216 1 97.56 67 SER B CA 1
ATOM 1501 C C . SER B 1 67 ? 5.109 18.812 1.095 1 97.56 67 SER B C 1
ATOM 1503 O O . SER B 1 67 ? 3.895 18.891 1.285 1 97.56 67 SER B O 1
ATOM 1505 N N . VAL B 1 68 ? 5.977 18.25 2.006 1 97.06 68 VAL B N 1
ATOM 1506 C CA . VAL B 1 68 ? 5.523 17.797 3.316 1 97.06 68 VAL B CA 1
ATOM 1507 C C . VAL B 1 68 ? 6.238 18.578 4.414 1 97.06 68 VAL B C 1
ATOM 1509 O O . VAL B 1 68 ? 7.465 18.703 4.395 1 97.06 68 VAL B O 1
ATOM 1512 N N . LYS B 1 69 ? 5.473 19.125 5.281 1 95.69 69 LYS B N 1
ATOM 1513 C CA . LYS B 1 69 ? 6 19.828 6.453 1 95.69 69 LYS B CA 1
ATOM 1514 C C . LYS B 1 69 ? 5.68 19.062 7.734 1 95.69 69 LYS B C 1
ATOM 1516 O O . LYS B 1 69 ? 4.523 18.719 7.988 1 95.69 69 LYS B O 1
ATOM 1521 N N . ILE B 1 70 ? 6.801 18.797 8.562 1 91.5 70 ILE B N 1
ATOM 1522 C CA . ILE B 1 70 ? 6.613 18.125 9.844 1 91.5 70 ILE B CA 1
ATOM 1523 C C . ILE B 1 70 ? 6.516 19.156 10.961 1 91.5 70 ILE B C 1
ATOM 1525 O O . ILE B 1 70 ? 7.395 20.016 11.102 1 91.5 70 ILE B O 1
ATOM 1529 N N . ASP B 1 71 ? 5.395 19.234 11.656 1 81.5 71 ASP B N 1
ATOM 1530 C CA . ASP B 1 71 ? 5.121 20.281 12.633 1 81.5 71 ASP B CA 1
ATOM 1531 C C . ASP B 1 71 ? 6.129 20.234 13.781 1 81.5 71 ASP B C 1
ATOM 1533 O O . ASP B 1 71 ? 6.586 21.266 14.258 1 81.5 71 ASP B O 1
ATOM 1537 N N . GLN B 1 72 ? 6.449 19.109 14.32 1 68 72 GLN B N 1
ATOM 1538 C CA . GLN B 1 72 ? 7.348 19.109 15.469 1 68 72 GLN B CA 1
ATOM 1539 C C . GLN B 1 72 ? 8.75 19.547 15.07 1 68 72 GLN B C 1
ATOM 1541 O O . GLN B 1 72 ? 9.594 19.812 15.93 1 68 72 GLN B O 1
ATOM 1546 N N . GLY B 1 73 ? 8.828 19.984 13.82 1 65.56 73 GLY B N 1
ATOM 1547 C CA . GLY B 1 73 ? 10.141 20.469 13.422 1 65.56 73 GLY B CA 1
ATOM 1548 C C . GLY B 1 73 ? 10.094 21.406 12.227 1 65.56 73 GLY B C 1
ATOM 1549 O O . GLY B 1 73 ? 9.023 21.891 11.852 1 65.56 73 GLY B O 1
ATOM 1550 N N . ASP B 1 74 ? 11.117 22.031 12.016 1 67.31 74 ASP B N 1
ATOM 1551 C CA . ASP B 1 74 ? 11.297 22.891 10.844 1 67.31 74 ASP B CA 1
ATOM 1552 C C . ASP B 1 74 ? 11.672 22.062 9.617 1 67.31 74 ASP B C 1
ATOM 1554 O O . ASP B 1 74 ? 12.25 22.578 8.656 1 67.31 74 ASP B O 1
ATOM 1558 N N . ASN B 1 75 ? 11.164 20.859 9.656 1 85.44 75 ASN B N 1
ATOM 1559 C CA . ASN B 1 75 ? 11.609 20.016 8.555 1 85.44 75 ASN B CA 1
ATOM 1560 C C . ASN B 1 75 ? 10.562 19.938 7.453 1 85.44 75 ASN B C 1
ATOM 1562 O O . ASN B 1 75 ? 9.367 19.766 7.73 1 85.44 75 ASN B O 1
ATOM 1566 N N . GLN B 1 76 ? 10.992 20.422 6.344 1 91.25 76 GLN B N 1
ATOM 1567 C CA . GLN B 1 76 ? 10.211 20.312 5.117 1 91.25 76 GLN B CA 1
ATOM 1568 C C . GLN B 1 76 ? 10.969 19.5 4.062 1 91.25 76 GLN B C 1
ATOM 1570 O O . GLN B 1 76 ? 12.18 19.656 3.908 1 91.25 76 GLN B O 1
ATOM 1575 N N . PHE B 1 77 ? 10.242 18.672 3.379 1 93.75 77 PHE B N 1
ATOM 1576 C CA . PHE B 1 77 ? 10.859 17.922 2.293 1 93.75 77 PHE B CA 1
ATOM 1577 C C . PHE B 1 77 ? 9.852 17.656 1.179 1 93.75 77 PHE B C 1
ATOM 1579 O O . PHE B 1 77 ? 8.648 17.891 1.351 1 93.75 77 PHE B O 1
ATOM 1586 N N . THR B 1 78 ? 10.406 17.25 0.05 1 96.12 78 THR B N 1
ATOM 1587 C CA . THR B 1 78 ? 9.578 17 -1.121 1 96.12 78 THR B CA 1
ATOM 1588 C C . THR B 1 78 ? 9.352 15.5 -1.319 1 96.12 78 THR B C 1
ATOM 1590 O O . THR B 1 78 ? 10.305 14.719 -1.308 1 96.12 78 THR B O 1
ATOM 1593 N N . LEU B 1 79 ? 8.109 15.148 -1.374 1 96.38 79 LEU B N 1
ATOM 1594 C CA . LEU B 1 79 ? 7.707 13.805 -1.756 1 96.38 79 LEU B CA 1
ATOM 1595 C C . LEU B 1 79 ? 7.574 13.68 -3.271 1 96.38 79 LEU B C 1
ATOM 1597 O O . LEU B 1 79 ? 6.914 14.508 -3.906 1 96.38 79 LEU B O 1
ATOM 1601 N N . THR B 1 80 ? 8.258 12.672 -3.883 1 96.81 80 THR B N 1
ATOM 1602 C CA . THR B 1 80 ? 8.203 12.461 -5.324 1 96.81 80 THR B CA 1
ATOM 1603 C C . THR B 1 80 ? 7.758 11.031 -5.641 1 96.81 80 THR B C 1
ATOM 1605 O O . THR B 1 80 ? 7.387 10.281 -4.742 1 96.81 80 THR B O 1
ATOM 1608 N N . ASP B 1 81 ? 7.738 10.633 -6.93 1 96.25 81 ASP B N 1
ATOM 1609 C CA . ASP B 1 81 ? 7.316 9.297 -7.352 1 96.25 81 ASP B CA 1
ATOM 1610 C C . ASP B 1 81 ? 8.008 8.219 -6.527 1 96.25 81 ASP B C 1
ATOM 1612 O O . ASP B 1 81 ? 9.219 8.281 -6.293 1 96.25 81 ASP B O 1
ATOM 1616 N N . ASN B 1 82 ? 7.172 7.316 -6.137 1 95.94 82 ASN B N 1
ATOM 1617 C CA . ASN B 1 82 ? 7.711 6.102 -5.535 1 95.94 82 ASN B CA 1
ATOM 1618 C C . ASN B 1 82 ? 8.453 6.402 -4.238 1 95.94 82 ASN B C 1
ATOM 1620 O O . ASN B 1 82 ? 9.578 5.945 -4.043 1 95.94 82 ASN B O 1
ATOM 1624 N N . THR B 1 83 ? 7.887 7.211 -3.426 1 96.06 83 THR B N 1
ATOM 1625 C CA . THR B 1 83 ? 8.422 7.555 -2.113 1 96.06 83 THR B CA 1
ATOM 1626 C C . THR B 1 83 ? 7.438 7.176 -1.011 1 96.06 83 THR B C 1
ATOM 1628 O O . THR B 1 83 ? 6.234 7.41 -1.14 1 96.06 83 THR B O 1
ATOM 1631 N N . LEU B 1 84 ? 7.984 6.488 0.028 1 97.06 84 LEU B N 1
ATOM 1632 C CA . LEU B 1 84 ? 7.184 6.137 1.197 1 97.06 84 LEU B CA 1
ATOM 1633 C C . LEU B 1 84 ? 7.449 7.105 2.346 1 97.06 84 LEU B C 1
ATOM 1635 O O . LEU B 1 84 ? 8.602 7.457 2.613 1 97.06 84 LEU B O 1
ATOM 1639 N N . LEU B 1 85 ? 6.383 7.574 2.943 1 96.31 85 LEU B N 1
ATOM 1640 C CA . LEU B 1 85 ? 6.434 8.367 4.168 1 96.31 85 LEU B CA 1
ATOM 1641 C C . LEU B 1 85 ? 5.633 7.699 5.281 1 96.31 85 LEU B C 1
ATOM 1643 O O . LEU B 1 85 ? 4.422 7.508 5.148 1 96.31 85 LEU B O 1
ATOM 1647 N N . ALA B 1 86 ? 6.34 7.277 6.363 1 94.56 86 ALA B N 1
ATOM 1648 C CA . ALA B 1 86 ? 5.684 6.676 7.52 1 94.56 86 ALA B CA 1
ATOM 1649 C C . ALA B 1 86 ? 5.648 7.648 8.695 1 94.56 86 ALA B C 1
ATOM 1651 O O . ALA B 1 86 ? 6.676 8.211 9.078 1 94.56 86 ALA B O 1
ATOM 1652 N N . LEU B 1 87 ? 4.449 7.836 9.172 1 93.94 87 LEU B N 1
ATOM 1653 C CA . LEU B 1 87 ? 4.246 8.742 10.305 1 93.94 87 LEU B CA 1
ATOM 1654 C C . LEU B 1 87 ? 3.631 8 11.484 1 93.94 87 LEU B C 1
ATOM 1656 O O . LEU B 1 87 ? 2.752 7.156 11.312 1 93.94 87 LEU B O 1
ATOM 1660 N N . SER B 1 88 ? 4.137 8.297 12.727 1 92.06 88 SER B N 1
ATOM 1661 C CA . SER B 1 88 ? 3.539 7.766 13.945 1 92.06 88 SER B CA 1
ATOM 1662 C C . SER B 1 88 ? 2.227 8.469 14.273 1 92.06 88 SER B C 1
ATOM 1664 O O . SER B 1 88 ? 1.931 9.531 13.719 1 92.06 88 SER B O 1
ATOM 1666 N N . PRO B 1 89 ? 1.476 7.84 15.211 1 92.25 89 PRO B N 1
ATOM 1667 C CA . PRO B 1 89 ? 0.187 8.438 15.562 1 92.25 89 PRO B CA 1
ATOM 1668 C C . PRO B 1 89 ? 0.326 9.859 16.094 1 92.25 89 PRO B C 1
ATOM 1670 O O . PRO B 1 89 ? -0.593 10.672 15.953 1 92.25 89 PRO B O 1
ATOM 1673 N N . SER B 1 90 ? 1.41 10.148 16.656 1 91.69 90 SER B N 1
ATOM 1674 C CA . SER B 1 90 ? 1.556 11.43 17.344 1 91.69 90 SER B CA 1
ATOM 1675 C C . SER B 1 90 ? 2.193 12.469 16.422 1 91.69 90 SER B C 1
ATOM 1677 O O . SER B 1 90 ? 2.273 13.648 16.781 1 91.69 90 SER B O 1
ATOM 1679 N N . THR B 1 91 ? 2.648 12 15.289 1 89.88 91 THR B N 1
ATOM 1680 C CA . THR B 1 91 ? 3.324 12.93 14.383 1 89.88 91 THR B CA 1
ATOM 1681 C C . THR B 1 91 ? 2.311 13.719 13.562 1 89.88 91 THR B C 1
ATOM 1683 O O . THR B 1 91 ? 1.459 13.133 12.891 1 89.88 91 THR B O 1
ATOM 1686 N N . LYS B 1 92 ? 2.404 15.008 13.664 1 84.62 92 LYS B N 1
ATOM 1687 C CA . LYS B 1 92 ? 1.589 15.891 12.844 1 84.62 92 LYS B CA 1
ATOM 1688 C C . LYS B 1 92 ? 2.377 16.406 11.641 1 84.62 92 LYS B C 1
ATOM 1690 O O . LYS B 1 92 ? 3.553 16.75 11.766 1 84.62 92 LYS B O 1
ATOM 1695 N N . ALA B 1 93 ? 1.733 16.406 10.508 1 95.31 93 ALA B N 1
ATOM 1696 C CA . ALA B 1 93 ? 2.348 16.891 9.273 1 95.31 93 ALA B CA 1
ATOM 1697 C C . ALA B 1 93 ? 1.308 17.531 8.359 1 95.31 93 ALA B C 1
ATOM 1699 O O . ALA B 1 93 ? 0.106 17.469 8.625 1 95.31 93 ALA B O 1
ATOM 1700 N N . SER B 1 94 ? 1.799 18.297 7.469 1 96.31 94 SER B N 1
ATOM 1701 C CA . SER B 1 94 ? 0.953 18.812 6.398 1 96.31 94 SER B CA 1
ATOM 1702 C C . SER B 1 94 ? 1.566 18.531 5.027 1 96.31 94 SER B C 1
ATOM 1704 O O . SER B 1 94 ? 2.789 18.438 4.898 1 96.31 94 SER B O 1
ATOM 1706 N N . ILE B 1 95 ? 0.689 18.406 4.09 1 97.62 95 ILE B N 1
ATOM 1707 C CA . ILE B 1 95 ? 1.128 18.109 2.727 1 97.62 95 ILE B CA 1
ATOM 1708 C C . ILE B 1 95 ? 0.52 19.141 1.766 1 97.62 95 ILE B C 1
ATOM 1710 O O . ILE B 1 95 ? -0.649 19.5 1.9 1 97.62 95 ILE B O 1
ATOM 1714 N N . THR B 1 96 ? 1.332 19.609 0.85 1 98.31 96 THR B N 1
ATOM 1715 C CA . THR B 1 96 ? 0.884 20.484 -0.229 1 98.31 96 THR B CA 1
ATOM 1716 C C . THR B 1 96 ? 1.326 19.938 -1.584 1 98.31 96 THR B C 1
ATOM 1718 O O . THR B 1 96 ? 2.521 19.766 -1.83 1 98.31 96 THR B O 1
ATOM 1721 N N . ALA B 1 97 ? 0.29 19.734 -2.455 1 98.69 97 ALA B N 1
ATOM 1722 C CA . ALA B 1 97 ? 0.616 19.203 -3.777 1 98.69 97 ALA B CA 1
ATOM 1723 C C . ALA B 1 97 ? 1.222 20.281 -4.668 1 98.69 97 ALA B C 1
ATOM 1725 O O . ALA B 1 97 ? 0.66 21.375 -4.801 1 98.69 97 ALA B O 1
ATOM 1726 N N . LEU B 1 98 ? 2.328 19.969 -5.242 1 98.62 98 LEU B N 1
ATOM 1727 C CA . LEU B 1 98 ? 2.99 20.875 -6.176 1 98.62 98 LEU B CA 1
ATOM 1728 C C . LEU B 1 98 ? 2.619 20.531 -7.617 1 98.62 98 LEU B C 1
ATOM 1730 O O . LEU B 1 98 ? 2.871 21.328 -8.531 1 98.62 98 LEU B O 1
ATOM 1734 N N . ALA B 1 99 ? 2.111 19.391 -7.875 1 98.62 99 ALA B N 1
ATOM 1735 C CA . ALA B 1 99 ? 1.503 18.844 -9.086 1 98.62 99 ALA B CA 1
ATOM 1736 C C . ALA B 1 99 ? 0.399 17.859 -8.75 1 98.62 99 ALA B C 1
ATOM 1738 O O . ALA B 1 99 ? 0.178 17.531 -7.578 1 98.62 99 ALA B O 1
ATOM 1739 N N . SER B 1 100 ? -0.345 17.453 -9.789 1 98.56 100 SER B N 1
ATOM 1740 C CA . SER B 1 100 ? -1.265 16.344 -9.539 1 98.56 100 SER B CA 1
ATOM 1741 C C . SER B 1 100 ? -0.539 15.148 -8.93 1 98.56 100 SER B C 1
ATOM 1743 O O . SER B 1 100 ? 0.451 14.672 -9.484 1 98.56 100 SER B O 1
ATOM 1745 N N . THR B 1 101 ? -0.963 14.789 -7.727 1 98.5 101 THR B N 1
ATOM 1746 C CA . THR B 1 101 ? -0.241 13.789 -6.953 1 98.5 101 THR B CA 1
ATOM 1747 C C . THR B 1 101 ? -1.179 12.664 -6.516 1 98.5 101 THR B C 1
ATOM 1749 O O . THR B 1 101 ? -2.219 12.922 -5.906 1 98.5 101 THR B O 1
ATOM 1752 N N . ARG B 1 102 ? -0.834 11.398 -6.887 1 97.94 102 ARG B N 1
ATOM 1753 C CA . ARG B 1 102 ? -1.583 10.211 -6.496 1 97.94 102 ARG B CA 1
ATOM 1754 C C . ARG B 1 102 ? -0.896 9.484 -5.344 1 97.94 102 ARG B C 1
ATOM 1756 O O . ARG B 1 102 ? 0.285 9.141 -5.434 1 97.94 102 ARG B O 1
ATOM 1763 N N . LEU B 1 103 ? -1.683 9.312 -4.238 1 98.38 103 LEU B N 1
ATOM 1764 C CA . LEU B 1 103 ? -1.114 8.703 -3.041 1 98.38 103 LEU B CA 1
ATOM 1765 C C . LEU B 1 103 ? -1.984 7.547 -2.555 1 98.38 103 LEU B C 1
ATOM 1767 O O . LEU B 1 103 ? -3.189 7.52 -2.816 1 98.38 103 LEU B O 1
ATOM 1771 N N . VAL B 1 104 ? -1.315 6.609 -1.92 1 97.94 104 VAL B N 1
ATOM 1772 C CA . VAL B 1 104 ? -1.986 5.594 -1.118 1 97.94 104 VAL B CA 1
ATOM 1773 C C . VAL B 1 104 ? -1.655 5.797 0.359 1 97.94 104 VAL B C 1
ATOM 1775 O O . VAL B 1 104 ? -0.511 6.098 0.709 1 97.94 104 VAL B O 1
ATOM 1778 N N . VAL B 1 105 ? -2.664 5.656 1.165 1 97.88 105 VAL B N 1
ATOM 1779 C CA . VAL B 1 105 ? -2.41 5.691 2.602 1 97.88 105 VAL B CA 1
ATOM 1780 C C . VAL B 1 105 ? -2.789 4.352 3.225 1 97.88 105 VAL B C 1
ATOM 1782 O O . VAL B 1 105 ? -3.824 3.771 2.885 1 97.88 105 VAL B O 1
ATOM 1785 N N . VAL B 1 106 ? -1.899 3.855 4.066 1 96.38 106 VAL B N 1
ATOM 1786 C CA . VAL B 1 106 ? -2.146 2.682 4.898 1 96.38 106 VAL B CA 1
ATOM 1787 C C . VAL B 1 106 ? -2.223 3.096 6.367 1 96.38 106 VAL B C 1
ATOM 1789 O O . VAL B 1 106 ? -1.344 3.801 6.863 1 96.38 106 VAL B O 1
ATOM 1792 N N . SER B 1 107 ? -3.355 2.756 7.027 1 94.94 107 SER B N 1
ATOM 1793 C CA . SER B 1 107 ? -3.553 2.961 8.461 1 94.94 107 SER B CA 1
ATOM 1794 C C . SER B 1 107 ? -3.486 1.641 9.219 1 94.94 107 SER B C 1
ATOM 1796 O O . SER B 1 107 ? -4.285 0.734 8.969 1 94.94 107 SER B O 1
ATOM 1798 N N . VAL B 1 108 ? -2.549 1.54 10.125 1 91.19 108 VAL B N 1
ATOM 1799 C CA . VAL B 1 108 ? -2.332 0.308 10.875 1 91.19 108 VAL B CA 1
ATOM 1800 C C . VAL B 1 108 ? -2.203 0.625 12.367 1 91.19 108 VAL B C 1
ATOM 1802 O O . VAL B 1 108 ? -1.593 1.629 12.742 1 91.19 108 VAL B O 1
ATOM 1805 N N . PRO B 1 109 ? -2.869 -0.305 13.141 1 86.62 109 PRO B N 1
ATOM 1806 C CA . PRO B 1 109 ? -2.762 -0.033 14.578 1 86.62 109 PRO B CA 1
ATOM 1807 C C . PRO B 1 109 ? -1.313 0.061 15.055 1 86.62 109 PRO B C 1
ATOM 1809 O O . PRO B 1 109 ? -0.449 -0.668 14.562 1 86.62 109 PRO B O 1
ATOM 1812 N N . GLY B 1 110 ? -1.14 1.018 15.883 1 76.25 110 GLY B N 1
ATOM 1813 C CA . GLY B 1 110 ? 0.176 1.08 16.5 1 76.25 110 GLY B CA 1
ATOM 1814 C C . GLY B 1 110 ? 0.539 -0.183 17.25 1 76.25 110 GLY B C 1
ATOM 1815 O O . GLY B 1 110 ? -0.339 -0.879 17.766 1 76.25 110 GLY B O 1
ATOM 1816 N N . LEU B 1 111 ? 1.679 -0.901 16.891 1 60.19 111 LEU B N 1
ATOM 1817 C CA . LEU B 1 111 ? 2.053 -2.121 17.609 1 60.19 111 LEU B CA 1
ATOM 1818 C C . LEU B 1 111 ? 2.393 -1.819 19.062 1 60.19 111 LEU B C 1
ATOM 1820 O O . LEU B 1 111 ? 3.209 -0.939 19.344 1 60.19 111 LEU B O 1
ATOM 1824 N N . PRO B 1 112 ? 1.448 -2.084 19.953 1 48.78 112 PRO B N 1
ATOM 1825 C CA . PRO B 1 112 ? 1.999 -1.968 21.297 1 48.78 112 PRO B CA 1
ATOM 1826 C C . PRO B 1 112 ? 3.355 -2.654 21.438 1 48.78 112 PRO B C 1
ATOM 1828 O O . PRO B 1 112 ? 4.316 -2.037 21.906 1 48.78 112 PRO B O 1
ATOM 1831 N N . ASN B 1 113 ? 3.379 -4.02 21.812 1 42.75 113 ASN B N 1
ATOM 1832 C CA . ASN B 1 113 ? 4.422 -4.973 22.172 1 42.75 113 ASN B CA 1
ATOM 1833 C C . ASN B 1 113 ? 5.051 -5.617 20.938 1 42.75 113 ASN B C 1
ATOM 1835 O O . ASN B 1 113 ? 5.574 -6.73 21.016 1 42.75 113 ASN B O 1
ATOM 1839 N N . GLN B 1 114 ? 4.754 -5.242 19.891 1 41.06 114 GLN B N 1
ATOM 1840 C CA . GLN B 1 114 ? 5.129 -6.203 18.859 1 41.06 114 GLN B CA 1
ATOM 1841 C C . GLN B 1 114 ? 6.648 -6.32 18.75 1 41.06 114 GLN B C 1
ATOM 1843 O O . GLN B 1 114 ? 7.344 -5.316 18.578 1 41.06 114 GLN B O 1
ATOM 1848 N N . GLN B 1 115 ? 7.18 -7.254 19.422 1 34.72 115 GLN B N 1
ATOM 1849 C CA . GLN B 1 115 ? 8.539 -7.758 19.266 1 34.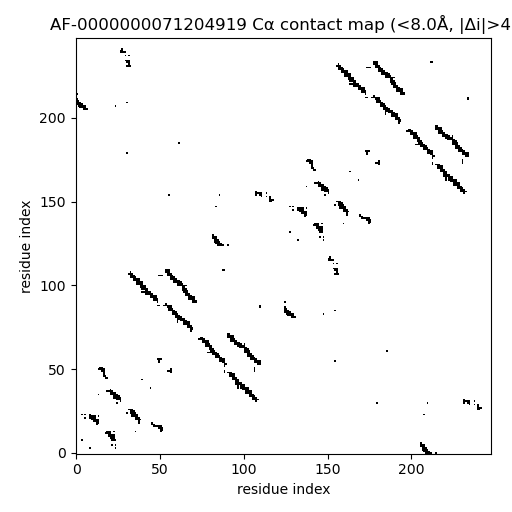72 115 GLN B CA 1
ATOM 1850 C C . GLN B 1 115 ? 8.891 -7.977 17.797 1 34.72 115 GLN B C 1
ATOM 1852 O O . GLN B 1 115 ? 8.148 -8.641 17.078 1 34.72 115 GLN B O 1
ATOM 1857 N N . PRO B 1 116 ? 9.695 -7.129 17.25 1 35.97 116 PRO B N 1
ATOM 1858 C CA . PRO B 1 116 ? 10.211 -7.453 15.914 1 35.97 116 PRO B CA 1
ATOM 1859 C C . PRO B 1 116 ? 10.469 -8.945 15.734 1 35.97 116 PRO B C 1
ATOM 1861 O O . PRO B 1 116 ? 11.008 -9.602 16.625 1 35.97 116 PRO B O 1
ATOM 1864 N N . VAL B 1 117 ? 9.656 -9.641 15.148 1 34.53 117 VAL B N 1
ATOM 1865 C CA . VAL B 1 117 ? 10.227 -10.945 14.836 1 34.53 117 VAL B CA 1
ATOM 1866 C C . VAL B 1 117 ? 11.594 -10.773 14.164 1 34.53 117 VAL B C 1
ATOM 1868 O O . VAL B 1 117 ? 11.68 -10.188 13.078 1 34.53 117 VAL B O 1
ATOM 1871 N N . VAL B 1 118 ? 12.695 -10.531 14.867 1 33 118 VAL B N 1
ATOM 1872 C CA . VAL B 1 118 ? 14.102 -10.547 14.469 1 33 118 VAL B CA 1
ATOM 1873 C C . VAL B 1 118 ? 14.383 -11.781 13.617 1 33 118 VAL B C 1
ATOM 1875 O O . VAL B 1 118 ? 14.297 -12.906 14.102 1 33 118 VAL B O 1
ATOM 1878 N N . GLY B 1 119 ? 13.953 -11.727 12.367 1 29.86 119 GLY B N 1
ATOM 1879 C CA . GLY B 1 119 ? 14.766 -12.703 11.648 1 29.86 119 GLY B CA 1
ATOM 1880 C C . GLY B 1 119 ? 16.25 -12.492 11.836 1 29.86 119 GLY B C 1
ATOM 1881 O O . GLY B 1 119 ? 16.75 -11.367 11.727 1 29.86 119 GLY B O 1
ATOM 1882 N N . ARG B 1 120 ? 16.906 -13.211 12.703 1 29.12 120 ARG B N 1
ATOM 1883 C CA . ARG B 1 120 ? 18.359 -13.258 12.875 1 29.12 120 ARG B CA 1
ATOM 1884 C C . ARG B 1 120 ? 19.078 -13.25 11.531 1 29.12 120 ARG B C 1
ATOM 1886 O O . ARG B 1 120 ? 18.797 -14.078 10.664 1 29.12 120 ARG B O 1
ATOM 1893 N N . ARG B 1 121 ? 19.344 -12.008 11 1 31.41 121 ARG B N 1
ATOM 1894 C CA . ARG B 1 121 ? 20.453 -12.086 10.062 1 31.41 121 ARG B CA 1
ATOM 1895 C C . ARG B 1 121 ? 21.469 -13.148 10.5 1 31.41 121 ARG B C 1
ATOM 1897 O O . ARG B 1 121 ? 22.047 -13.047 11.586 1 31.41 121 ARG B O 1
ATOM 1904 N N . GLN B 1 122 ? 21.219 -14.289 10.258 1 23.72 122 GLN B N 1
ATOM 1905 C CA . GLN B 1 122 ? 22.391 -15.133 10.523 1 23.72 122 GLN B CA 1
ATOM 1906 C C . GLN B 1 122 ? 23.672 -14.492 9.992 1 23.72 122 GLN B C 1
ATOM 1908 O O . GLN B 1 122 ? 23.734 -14.102 8.82 1 23.72 122 GLN B O 1
ATOM 1913 N N . SER B 1 123 ? 24.375 -13.672 10.828 1 22.59 123 SER B N 1
ATOM 1914 C CA . SER B 1 123 ? 25.828 -13.531 10.648 1 22.59 123 SER B CA 1
ATOM 1915 C C . SER B 1 123 ? 26.422 -14.758 9.961 1 22.59 123 SER B C 1
ATOM 1917 O O . SER B 1 123 ? 26.281 -15.883 10.453 1 22.59 123 SER B O 1
ATOM 1919 N N . ILE B 1 124 ? 26.531 -14.727 8.562 1 18.05 124 ILE B N 1
ATOM 1920 C CA . ILE B 1 124 ? 27.75 -15.445 8.164 1 18.05 124 ILE B CA 1
ATOM 1921 C C . ILE B 1 124 ? 28.984 -14.672 8.617 1 18.05 124 ILE B C 1
ATOM 1923 O O . ILE B 1 124 ? 29.016 -13.445 8.539 1 18.05 124 ILE B O 1
#

Foldseek 3Di:
DDDDDQVPFDWDDQAPFPFIFGWGDDVVNVPQKTKTKGKDAAFDKTKDAASDQQWKKKKFWQAAKKWKAWVVDRDIDMDGHGDMDIDGNPTIMMMGGNHIIMMMMMTGHDDDPPDPPPPPPPPD/DDDDDQVPFDWDDQAPFPFIFGWGDDVVNVPQKTKTKGKDAAFDKTKDAASDQQWKKKKFWQAAKKWKAWVVDRDIDMDGHGDMDIDGNVTIMMMGGNHITMMMMMTGHDDDPPDPPPPPPPDD

Radius of gyration: 17.62 Å; Cα contacts (8 Å, |Δi|>4): 648; chains: 2; bounding box: 58×47×42 Å

pLDDT: mean 87.26, std 20.0, range [18.05, 98.69]

Nearest PDB structures (foldseek):
  5bxx-assembly2_C  TM=8.384E-01  e=5.402E-07  Sphingopyxis alaskensis RB2256
  8wue-assembly2_F  TM=7.825E-01  e=2.669E-04  Xenopus laevis
  6djz-assembly1_B  TM=7.975E-01  e=6.082E-04  Homo sapiens
  5hk2-assembly1_B  TM=7.783E-01  e=6.787E-04  Homo sapiens
  7w2h-assembly1_C  TM=6.179E-01  e=2.979E-04  Xenopus laevis

Sequence (248 aa):
MKSRILSELPDEQLGQTTLSGKILTFLEDNVGFFEAQFLLEKDQSHDLTPVYQDHNHIYYCINGKASVKIDQGDNQFTLTDNTLLALSPSTKASITALASTRLVVVSVPGLPNQQPVVGRRQSIMKSRILSELPDEQLGQTTLSGKILTFLEDNVGFFEAQFLLEKDQSHDLTPVYQDHNHIYYCINGKASVKIDQGDNQFTLTDNTLLALSPSTKASITALASTRLVVVSVPGLPNQQPVVGRRQSI

Secondary structure (DSSP, 8-state):
-EEEEGGGSPEEE-TTSS-EEEEEE-GGGSSSSEEEEEEE-TT-EEEE--SSTTEEEEEEEEE-EEEEEETTTTEEEEEETTEEEEE-TT--EEEEESS-EEEEEEEEE--SS-----------/-EEEEGGGSPEEE-TTSS-EEEEEE-GGG-SSSEEEEEEE-TT-EEEE--SSTTEEEEEEEEE-EEEEEETTTTEEEEEETTEEEEE-TT--EEEEESS-EEEEEEEEE--SS-----------

Organism: Exaiptasia diaphana (NCBI:txid2652724)

InterPro domains:
  IPR010462 Ectoine synthase [PF06339] (20-111)
  IPR011051 RmlC-like cupin domain superfamily [SSF51182] (23-112)
  IPR014710 RmlC-like jelly roll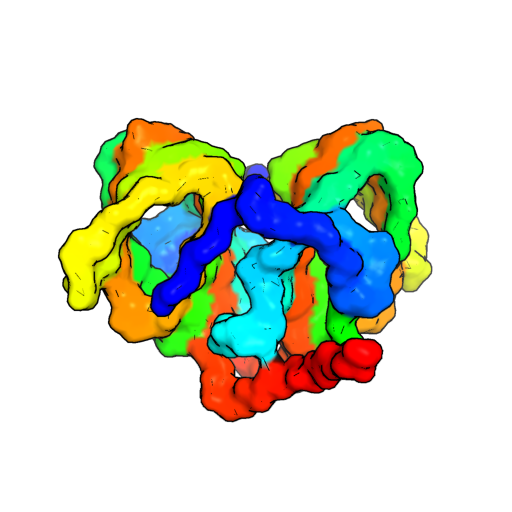 fold [G3DSA:2.60.120.10] (6-114)

Solvent-accessible surface area (backbone atoms only — not comparable to full-atom values): 12906 Å² total; per-residue (Å²): 114,49,75,45,50,52,90,79,46,62,76,39,68,41,68,74,37,88,49,52,23,31,71,73,38,46,54,70,69,62,55,55,36,28,32,30,39,35,71,37,49,56,72,41,67,47,70,48,58,36,36,44,90,63,9,22,33,33,38,37,26,68,37,42,29,28,41,36,38,35,64,95,46,92,47,66,49,75,48,39,56,45,24,39,40,40,33,46,49,83,49,50,33,34,39,34,20,74,29,60,22,38,34,35,39,38,31,22,57,53,54,85,77,67,66,49,78,70,73,71,72,70,79,123,115,48,75,46,50,52,91,80,46,62,77,40,69,43,68,73,36,89,51,51,22,31,72,71,39,45,52,71,68,62,56,56,37,28,33,31,39,33,70,37,48,57,71,40,68,46,71,46,59,36,39,45,89,65,10,23,32,33,37,37,26,67,38,42,30,28,40,36,38,36,65,95,46,93,48,67,50,76,46,39,56,44,23,38,40,38,34,46,50,84,50,50,33,35,39,32,20,74,28,62,23,38,35,35,40,39,32,21,58,52,54,85,78,68,65,49,77,71,72,70,71,70,80,126